Protein AF-A0A948BFX7-F1 (afdb_monomer_lite)

pLDDT: mean 76.62, std 15.36, range [31.94, 95.81]

Secondary structure (DSSP, 8-state):
-TT-EEEEEE--SSSS-SS---EEEEEE-SSHHHHHHHHHSTT-GGGGGGB-TTS-TT-B--HHHHT-TTSSEE-SSSS--SSPPPGGG--TT--TT----HHHHB--SSSSSSS---SSGGGB-SS--B-SBSSGGGTT-------TT--SB-BTTSTTTTTTSTTSBGGGGTS--HHHH-TTTTSTTTBTTTS-BPBGGGTB-SS-SEESSGGGB-B-SS---GGGSTTSSSS--SSSSSSSSSEEEE---SS---GGGEEE-STTTS------B--

Radius of gyration: 18.34 Å; chains: 1; bounding box: 38×36×56 Å

Foldseek 3Di:
DPPDKFWQWDFDLDALDLPPRIDTDIDGDPAQVRNVLCPQAVVVVVCVVQQALQQFLPGGHGLCSQQRLNHQDFQAAPFFNPLWACQQFWDLPDDRRDHDHPCVQAQAPDPDPDRPHHPFPSRGDDAAQDAQAQASVLPSPLDQDQDQPDGRGDFLQCQCPQPRHPRHYSCVNIGPDCCVRDPPSVDCVARCVPSDTHGPQLFAFRDRGGHNDYPRGWAAPPDRRCNRHPSRNAFDDNDDDDHTRQFNFAADDNHDDDLQRTPGPPPPPRRDHDDGDHD

Structure (mmCIF, N/CA/C/O backbone):
data_AF-A0A948BFX7-F1
#
_entry.id   AF-A0A948BFX7-F1
#
loop_
_atom_site.group_PDB
_atom_site.id
_atom_site.type_symbol
_atom_site.label_atom_id
_atom_site.label_alt_id
_atom_site.label_comp_id
_atom_site.label_asym_id
_atom_site.label_entity_id
_atom_site.label_seq_id
_atom_site.pdbx_PDB_ins_code
_atom_site.Cartn_x
_atom_site.Cartn_y
_atom_site.Cartn_z
_atom_site.occupancy
_atom_site.B_iso_or_equiv
_atom_site.auth_seq_id
_atom_site.auth_comp_id
_atom_site.auth_asym_id
_atom_site.auth_atom_id
_atom_site.pdbx_PDB_model_num
ATOM 1 N N . LEU A 1 1 ? -9.682 -8.847 21.041 1.00 70.56 1 LEU A N 1
ATOM 2 C CA . LEU A 1 1 ? -9.490 -7.387 21.232 1.00 70.56 1 LEU A CA 1
ATOM 3 C C . LEU A 1 1 ? -10.240 -6.844 22.455 1.00 70.56 1 LEU A C 1
ATOM 5 O O . LEU A 1 1 ? -10.255 -5.636 22.656 1.00 70.56 1 LEU A O 1
ATOM 9 N N . GLU A 1 2 ? -10.853 -7.696 23.285 1.00 74.19 2 GLU A N 1
ATOM 10 C CA . GLU A 1 2 ? -11.723 -7.239 24.371 1.00 74.19 2 GLU A CA 1
ATOM 11 C C . GLU A 1 2 ? -10.991 -6.313 25.357 1.00 74.19 2 GLU A C 1
ATOM 13 O O . GLU A 1 2 ? -9.874 -6.595 25.785 1.00 74.19 2 GLU A O 1
ATOM 18 N N . GLY A 1 3 ? -11.600 -5.161 25.651 1.00 81.94 3 GLY A N 1
ATOM 19 C CA . GLY A 1 3 ? -11.061 -4.154 26.570 1.00 81.94 3 GLY A CA 1
ATOM 20 C C . GLY A 1 3 ? -9.920 -3.281 26.028 1.00 81.94 3 GLY A C 1
ATOM 21 O O . GLY A 1 3 ? -9.541 -2.312 26.690 1.00 81.94 3 GLY A O 1
ATOM 22 N N . VAL A 1 4 ? -9.383 -3.549 24.831 1.00 90.50 4 VAL A N 1
ATOM 23 C CA . VAL A 1 4 ? -8.286 -2.746 24.268 1.00 90.50 4 VAL A CA 1
ATOM 24 C C . VAL A 1 4 ? -8.825 -1.422 23.735 1.00 90.50 4 VAL A C 1
ATOM 26 O O . VAL A 1 4 ? -9.795 -1.392 22.984 1.00 90.50 4 VAL A O 1
ATOM 29 N N . LYS A 1 5 ? -8.194 -0.304 24.105 1.00 93.31 5 LYS A N 1
ATOM 30 C CA . LYS A 1 5 ? -8.545 1.012 23.555 1.00 93.31 5 LYS A CA 1
ATOM 31 C C . LYS A 1 5 ? -7.938 1.212 22.167 1.00 93.31 5 LYS A C 1
ATOM 33 O O . LYS A 1 5 ? -6.739 0.974 22.018 1.00 93.31 5 LYS A O 1
ATOM 38 N N . GLY A 1 6 ? -8.728 1.737 21.232 1.00 94.38 6 GLY A N 1
ATOM 39 C CA . GLY A 1 6 ? -8.356 2.153 19.875 1.00 94.38 6 GLY A CA 1
ATOM 40 C C . GLY A 1 6 ? -8.749 3.607 19.580 1.00 94.38 6 GLY A C 1
ATOM 41 O O . GLY A 1 6 ? -9.474 4.230 20.356 1.00 94.38 6 GLY A O 1
ATOM 42 N N . ALA A 1 7 ? -8.246 4.142 18.472 1.00 94.69 7 ALA A N 1
ATOM 43 C CA . ALA A 1 7 ? -8.625 5.413 17.876 1.00 94.69 7 ALA A CA 1
ATOM 44 C C . ALA A 1 7 ? -9.596 5.109 16.737 1.00 94.69 7 ALA A C 1
ATOM 46 O O . ALA A 1 7 ? -9.210 4.525 15.727 1.00 94.69 7 ALA A O 1
ATOM 47 N N . ILE A 1 8 ? -10.858 5.468 16.940 1.00 94.50 8 ILE A N 1
ATOM 48 C CA . ILE A 1 8 ? -11.953 5.211 16.009 1.00 94.50 8 ILE A CA 1
ATOM 49 C C . ILE A 1 8 ? -12.040 6.421 15.072 1.00 94.50 8 ILE A C 1
ATOM 51 O O . ILE A 1 8 ? -12.370 7.514 15.548 1.00 94.50 8 ILE A O 1
ATOM 55 N N . PRO A 1 9 ? -11.701 6.264 13.781 1.00 92.25 9 PRO A N 1
ATOM 56 C CA . PRO A 1 9 ? -11.719 7.361 12.828 1.00 92.25 9 PRO A CA 1
ATOM 57 C C . PRO A 1 9 ? -13.153 7.707 12.421 1.00 92.25 9 PRO A C 1
ATOM 59 O O . PRO A 1 9 ? -13.970 6.832 12.140 1.00 92.25 9 PRO A O 1
ATOM 62 N N . THR A 1 10 ? -13.437 8.999 12.339 1.00 91.25 10 THR A N 1
ATOM 63 C CA . THR A 1 10 ? -14.497 9.550 11.499 1.00 91.25 10 THR A CA 1
ATOM 64 C C . THR A 1 10 ? -13.816 10.139 10.279 1.00 91.25 10 THR A C 1
ATOM 66 O O . THR A 1 10 ? -13.023 11.074 10.405 1.00 91.25 10 THR A O 1
ATOM 69 N N . TRP A 1 11 ? -14.097 9.542 9.126 1.00 88.19 11 TRP A N 1
ATOM 70 C CA . TRP A 1 11 ? -13.459 9.881 7.864 1.00 88.19 11 TRP A CA 1
ATOM 71 C C . TRP A 1 11 ? -14.012 11.186 7.303 1.00 88.19 11 TRP A C 1
ATOM 73 O O . TRP A 1 11 ? -15.230 11.384 7.287 1.00 88.19 11 TRP A O 1
ATOM 83 N N . ASP A 1 12 ? -13.131 12.057 6.816 1.00 81.12 12 ASP A N 1
ATOM 84 C CA . ASP A 1 12 ? -13.572 13.142 5.944 1.00 81.12 12 ASP A CA 1
ATOM 85 C C . ASP A 1 12 ? -14.163 12.579 4.643 1.00 81.12 12 ASP A C 1
ATOM 87 O O . ASP A 1 12 ? -13.926 11.430 4.272 1.00 81.12 12 ASP A O 1
ATOM 91 N N . THR A 1 13 ? -14.952 13.387 3.937 1.00 80.25 13 THR A N 1
ATOM 92 C CA . THR A 1 13 ? -15.559 12.998 2.655 1.00 80.25 13 THR A CA 1
ATOM 93 C C . THR A 1 13 ? -14.619 13.203 1.461 1.00 80.25 13 THR A C 1
ATOM 95 O O . THR A 1 13 ? -15.053 13.075 0.316 1.00 80.25 13 THR A O 1
ATOM 98 N N . GLY A 1 14 ? -13.369 13.606 1.698 1.00 79.62 14 GLY A N 1
ATOM 99 C CA . GLY A 1 14 ? -12.408 13.959 0.662 1.00 79.62 14 GLY A CA 1
ATOM 100 C C . GLY A 1 14 ? -11.656 12.740 0.136 1.00 79.62 14 GLY A C 1
ATOM 101 O O . GLY A 1 14 ? -11.357 11.799 0.864 1.00 79.62 14 GLY A O 1
ATOM 102 N N . ASN A 1 15 ? -11.309 12.767 -1.150 1.00 80.12 15 ASN A N 1
ATOM 103 C CA . ASN A 1 15 ? -10.318 11.845 -1.699 1.00 80.12 15 ASN A CA 1
ATOM 104 C C . ASN A 1 15 ? -8.922 12.430 -1.453 1.00 80.12 15 ASN A C 1
ATOM 106 O O . ASN A 1 15 ? -8.556 13.415 -2.101 1.00 80.12 15 ASN A O 1
ATOM 110 N N . TRP A 1 16 ? -8.157 11.807 -0.555 1.00 77.31 16 TRP A N 1
ATOM 111 C CA . TRP A 1 16 ? -6.776 12.176 -0.240 1.00 77.31 16 TRP A CA 1
ATOM 112 C C . TRP A 1 16 ? -6.578 13.672 0.074 1.00 77.31 16 TRP A C 1
ATOM 114 O O . TRP A 1 16 ? -5.778 14.356 -0.574 1.00 77.31 16 TRP A O 1
ATOM 124 N N . ASP A 1 17 ? -7.315 14.195 1.057 1.00 69.38 17 ASP A N 1
ATOM 125 C CA . ASP A 1 17 ? -7.099 15.553 1.564 1.00 69.38 17 ASP A CA 1
ATOM 126 C C . ASP A 1 17 ? -5.914 15.570 2.545 1.00 69.38 17 ASP A C 1
ATOM 128 O O . ASP A 1 17 ? -5.897 14.857 3.541 1.00 69.38 17 ASP A O 1
ATOM 132 N N . LEU A 1 18 ? -4.880 16.366 2.252 1.00 61.84 18 LEU A N 1
ATOM 133 C CA . LEU A 1 18 ? -3.703 16.494 3.121 1.00 61.84 18 LEU A CA 1
ATOM 134 C C . LEU A 1 18 ? -3.982 17.322 4.384 1.00 61.84 18 LEU A C 1
ATOM 136 O O . LEU A 1 18 ? -3.143 17.353 5.288 1.00 61.84 18 LEU A O 1
ATOM 140 N N . SER A 1 19 ? -5.130 17.996 4.457 1.00 59.03 19 SER A N 1
ATOM 141 C CA . SER A 1 19 ? -5.649 18.520 5.714 1.00 59.03 19 SER A CA 1
ATOM 142 C C . SER A 1 19 ? -6.041 17.343 6.616 1.00 59.03 19 SER A C 1
ATOM 144 O O . SER A 1 19 ? -6.656 16.401 6.124 1.00 59.03 19 SER A O 1
ATOM 146 N N . PRO A 1 20 ? -5.726 17.344 7.925 1.00 55.22 20 PRO A N 1
ATOM 147 C CA . PRO A 1 20 ? -6.220 16.326 8.848 1.00 55.22 20 PRO A CA 1
ATOM 148 C C . PRO A 1 20 ? -7.742 16.484 9.031 1.00 55.22 20 PRO A C 1
ATOM 150 O O . PRO A 1 20 ? -8.210 17.039 10.022 1.00 55.22 20 PRO A O 1
ATOM 153 N N . GLY A 1 21 ? -8.518 16.048 8.036 1.00 57.16 21 GLY A N 1
ATOM 154 C CA . GLY A 1 21 ? -9.980 16.043 8.041 1.00 57.16 21 GLY A CA 1
ATOM 155 C C . GLY A 1 21 ? -10.551 14.877 8.845 1.00 57.16 21 GLY A C 1
ATOM 156 O O . GLY A 1 21 ? -11.673 14.956 9.349 1.00 57.16 21 GLY A O 1
ATOM 157 N N . ASN A 1 22 ? -9.753 13.826 9.043 1.00 72.12 22 ASN A N 1
ATOM 158 C CA . ASN A 1 22 ? -10.109 12.721 9.916 1.00 72.12 22 ASN A CA 1
ATOM 159 C C . ASN A 1 22 ? -10.079 13.160 11.376 1.00 72.12 22 ASN A C 1
ATOM 161 O O . ASN A 1 22 ? -9.062 13.626 11.895 1.00 72.12 22 ASN A O 1
ATOM 165 N N . THR A 1 23 ? -11.189 12.933 12.066 1.00 85.38 23 THR A N 1
ATOM 166 C CA . THR A 1 23 ? -11.256 13.088 13.520 1.00 85.38 23 THR A CA 1
ATOM 167 C C . THR A 1 23 ? -11.241 11.717 14.172 1.00 85.38 23 THR A C 1
ATOM 169 O O . THR A 1 23 ? -11.702 10.736 13.595 1.00 85.38 23 THR A O 1
ATOM 172 N N . TYR A 1 24 ? -10.690 11.623 15.379 1.00 90.38 24 TYR A N 1
ATOM 173 C CA . TYR A 1 24 ? -10.545 10.346 16.070 1.00 90.38 24 TYR A CA 1
ATOM 174 C C . TYR A 1 24 ? -11.172 10.423 17.452 1.00 90.38 24 TYR A C 1
ATOM 176 O O . TYR A 1 24 ? -10.858 11.317 18.237 1.00 90.38 24 TYR A O 1
ATOM 184 N N . THR A 1 25 ? -12.014 9.444 17.773 1.00 93.06 25 THR A N 1
ATOM 185 C CA . THR A 1 25 ? -12.530 9.248 19.132 1.00 93.06 25 THR A CA 1
ATOM 186 C C . THR A 1 25 ? -11.837 8.050 19.764 1.00 93.06 25 THR A C 1
ATOM 188 O O . THR A 1 25 ? -11.750 6.981 19.161 1.00 93.06 25 THR A O 1
ATOM 191 N N . LEU A 1 26 ? -11.339 8.200 20.993 1.00 93.12 26 LEU A N 1
ATOM 192 C CA . LEU A 1 26 ? -10.755 7.077 21.723 1.00 93.12 26 LEU A CA 1
ATOM 193 C C . LEU A 1 26 ? -11.865 6.212 22.327 1.00 93.12 26 LEU A C 1
ATOM 195 O O . LEU A 1 26 ? -12.651 6.671 23.154 1.00 93.12 26 LEU A O 1
ATOM 199 N N . GLY A 1 27 ? -11.908 4.942 21.939 1.00 93.38 27 GLY A N 1
ATOM 200 C CA . GLY A 1 27 ? -12.954 4.001 22.335 1.00 93.38 27 GLY A CA 1
ATOM 201 C C . GLY A 1 27 ? -12.423 2.586 22.504 1.00 93.38 27 GLY A C 1
ATOM 202 O O . GLY A 1 27 ? -11.222 2.348 22.407 1.00 93.38 27 GLY A O 1
ATOM 203 N N . THR A 1 28 ? -13.303 1.637 22.815 1.00 95.19 28 THR A N 1
ATOM 204 C CA . THR A 1 28 ? -12.939 0.212 22.789 1.00 95.19 28 THR A CA 1
ATOM 205 C C . THR A 1 28 ? -12.802 -0.226 21.335 1.00 95.19 28 THR A C 1
ATOM 207 O O . THR A 1 28 ? -13.735 -0.049 20.560 1.00 95.19 28 THR A O 1
ATOM 210 N N . ALA A 1 29 ? -11.641 -0.771 20.977 1.00 95.00 29 ALA A N 1
ATOM 211 C CA . ALA A 1 29 ? -11.353 -1.220 19.627 1.00 95.00 29 ALA A CA 1
ATOM 212 C C . ALA A 1 29 ? -12.182 -2.462 19.281 1.00 95.00 29 ALA A C 1
ATOM 214 O O . ALA A 1 29 ? -12.194 -3.453 20.015 1.00 95.00 29 ALA A O 1
ATOM 215 N N . THR A 1 30 ? -12.832 -2.412 18.129 1.00 94.69 30 THR A N 1
ATOM 216 C CA . THR A 1 30 ? -13.533 -3.531 17.494 1.00 94.69 30 THR A CA 1
ATOM 217 C C . THR A 1 30 ? -12.773 -4.064 16.281 1.00 94.69 30 THR A C 1
ATOM 219 O O . THR A 1 30 ? -13.012 -5.196 15.856 1.00 94.69 30 THR A O 1
ATOM 222 N N . LYS A 1 31 ? -11.823 -3.282 15.752 1.00 94.81 31 LYS A N 1
ATOM 223 C CA . LYS A 1 31 ? -10.957 -3.628 14.620 1.00 94.81 31 LYS A CA 1
ATOM 224 C C . LYS A 1 31 ? -9.488 -3.413 14.982 1.00 94.81 31 LYS A C 1
ATOM 226 O O . LYS A 1 31 ? -9.158 -2.584 15.826 1.00 94.81 31 LYS A O 1
ATOM 231 N N . GLU A 1 32 ? -8.587 -4.158 14.342 1.00 94.50 32 GLU A N 1
ATOM 232 C CA . GLU A 1 32 ? -7.149 -4.043 14.624 1.00 94.50 32 GLU A CA 1
ATOM 233 C C . GLU A 1 32 ? -6.597 -2.661 14.244 1.00 94.50 32 GLU A C 1
ATOM 235 O O . GLU A 1 32 ? -5.856 -2.065 15.028 1.00 94.50 32 GLU A O 1
ATOM 240 N N . TYR A 1 33 ? -7.011 -2.116 13.094 1.00 95.50 33 TYR A N 1
ATOM 241 C CA . TYR A 1 33 ? -6.517 -0.822 12.618 1.00 95.50 33 TYR A CA 1
ATOM 242 C C . TYR A 1 33 ? -6.775 0.310 13.622 1.00 95.50 33 TYR A C 1
ATOM 244 O O . TYR A 1 33 ? -5.966 1.225 13.727 1.00 95.50 33 TYR A O 1
ATOM 252 N N . GLU A 1 34 ? -7.844 0.237 14.423 1.00 95.75 34 GLU A N 1
ATOM 253 C CA . GLU A 1 34 ? -8.153 1.241 15.449 1.00 95.75 34 GLU A CA 1
ATOM 254 C C . GLU A 1 34 ? -7.072 1.261 16.538 1.00 95.75 34 GLU A C 1
ATOM 256 O O . GLU A 1 34 ? -6.719 2.315 17.070 1.00 95.75 34 GLU A O 1
ATOM 261 N N . ILE A 1 35 ? -6.489 0.107 16.866 1.00 94.12 35 ILE A N 1
ATOM 262 C CA . ILE A 1 35 ? -5.370 0.023 17.812 1.00 94.12 35 ILE A CA 1
ATOM 263 C C . ILE A 1 35 ? -4.121 0.638 17.188 1.00 94.12 35 ILE A C 1
ATOM 265 O O . ILE A 1 35 ? -3.441 1.428 17.844 1.00 94.12 35 ILE A O 1
ATOM 269 N N . CYS A 1 36 ? -3.837 0.311 15.927 1.00 92.88 36 CYS A N 1
ATOM 270 C CA . CYS A 1 36 ? -2.692 0.851 15.197 1.00 92.88 36 CYS A CA 1
ATOM 271 C C . CYS A 1 36 ? -2.785 2.376 15.060 1.00 92.88 36 CYS A C 1
ATOM 273 O O . CYS A 1 36 ? -1.805 3.085 15.300 1.00 92.88 36 CYS A O 1
ATOM 275 N N . PHE A 1 37 ? -3.971 2.901 14.749 1.00 92.88 37 PHE A N 1
ATOM 276 C CA . PHE A 1 37 ? -4.193 4.328 14.546 1.00 92.88 37 PHE A CA 1
ATOM 277 C C . PHE A 1 37 ? -3.935 5.146 15.803 1.00 92.88 37 PHE A C 1
ATOM 279 O O . PHE A 1 37 ? -3.439 6.257 15.658 1.00 92.88 37 PHE A O 1
ATOM 286 N N . LYS A 1 38 ? -4.107 4.612 17.020 1.00 91.25 38 LYS A N 1
ATOM 287 C CA . LYS A 1 38 ? -3.716 5.343 18.246 1.00 91.25 38 LYS A CA 1
ATOM 288 C C . LYS A 1 38 ? -2.291 5.871 18.230 1.00 91.25 38 LYS A C 1
ATOM 290 O O . LYS A 1 38 ? -2.018 6.858 18.900 1.00 91.25 38 LYS A O 1
ATOM 295 N N . CYS A 1 39 ? -1.390 5.177 17.540 1.00 89.38 39 CYS A N 1
ATOM 296 C CA . CYS A 1 39 ? 0.013 5.553 17.450 1.00 89.38 39 CYS A CA 1
ATOM 297 C C . CYS A 1 39 ? 0.374 6.077 16.060 1.00 89.38 39 CYS A C 1
ATOM 299 O O . CYS A 1 39 ? 1.193 6.985 15.965 1.00 89.38 39 CYS A O 1
ATOM 301 N N . HIS A 1 40 ? -0.224 5.510 15.007 1.00 89.25 40 HIS A N 1
ATOM 302 C CA . HIS A 1 40 ? 0.172 5.733 13.616 1.00 89.25 40 HIS A CA 1
ATOM 303 C C . HIS A 1 40 ? -0.715 6.725 12.849 1.00 89.25 40 HIS A C 1
ATOM 305 O O . HIS A 1 40 ? -0.558 6.864 11.642 1.00 89.25 40 HIS A O 1
ATOM 311 N N . SER A 1 41 ? -1.629 7.415 13.529 1.00 88.88 41 SER A N 1
ATOM 312 C CA . SER A 1 41 ? -2.478 8.448 12.926 1.00 88.88 41 SER A CA 1
ATOM 313 C C . SER A 1 41 ? -2.364 9.789 13.643 1.00 88.88 41 SER A C 1
ATOM 315 O O . SER A 1 41 ? -1.745 9.885 14.710 1.00 88.88 41 SER A O 1
ATOM 317 N N . ALA A 1 42 ? -3.052 10.809 13.125 1.00 86.06 42 ALA A N 1
ATOM 318 C CA . ALA A 1 42 ? -3.173 12.104 13.789 1.00 86.06 42 ALA A CA 1
ATOM 319 C C . ALA A 1 42 ? -3.855 12.036 15.172 1.00 86.06 42 ALA A C 1
ATOM 321 O O . ALA A 1 42 ? -3.750 12.994 15.936 1.00 86.06 42 ALA A O 1
ATOM 322 N N . SER A 1 43 ? -4.470 10.907 15.563 1.00 88.69 43 SER A N 1
ATOM 323 C CA . SER A 1 43 ? -4.924 10.705 16.951 1.00 88.69 43 SER A CA 1
ATOM 324 C C . SER A 1 43 ? -3.782 10.760 17.977 1.00 88.69 43 SER A C 1
ATOM 326 O O . SER A 1 43 ? -4.013 11.081 19.145 1.00 88.69 43 SER A O 1
ATOM 328 N N . ASN A 1 44 ? -2.542 10.485 17.554 1.00 87.81 44 ASN A N 1
ATOM 329 C CA . ASN A 1 44 ? -1.361 10.658 18.384 1.00 87.81 44 ASN A CA 1
ATOM 330 C C . ASN A 1 44 ? -0.813 12.083 18.261 1.00 87.81 44 ASN A C 1
ATOM 332 O O . ASN A 1 44 ? 0.053 12.367 17.428 1.00 87.81 44 ASN A O 1
ATOM 336 N N . ALA A 1 45 ? -1.260 12.971 19.148 1.00 81.94 45 ALA A N 1
ATOM 337 C CA . ALA A 1 45 ? -0.803 14.359 19.173 1.00 81.94 45 ALA A CA 1
ATOM 338 C C . ALA A 1 45 ? 0.721 14.503 19.383 1.00 81.94 45 ALA A C 1
ATOM 340 O O . ALA A 1 45 ? 1.310 15.481 18.930 1.00 81.94 45 ALA A O 1
ATOM 341 N N . ASN A 1 46 ? 1.389 13.516 19.998 1.00 81.25 46 ASN A N 1
ATOM 342 C CA . ASN A 1 46 ? 2.842 13.558 20.221 1.00 81.25 46 ASN A CA 1
ATOM 343 C C . ASN A 1 46 ? 3.657 13.388 18.933 1.00 81.25 46 ASN A C 1
ATOM 345 O O . ASN A 1 46 ? 4.835 13.731 18.903 1.00 81.25 46 ASN A O 1
ATOM 349 N N . LEU A 1 47 ? 3.040 12.846 17.881 1.00 73.94 47 LEU A N 1
ATOM 350 C CA . LEU A 1 47 ? 3.650 12.689 16.562 1.00 73.94 47 LEU A CA 1
ATOM 351 C C . LEU A 1 47 ? 3.075 13.678 15.543 1.00 73.94 47 LEU A C 1
ATOM 353 O O . LEU A 1 47 ? 3.505 13.667 14.391 1.00 73.94 47 LEU A O 1
ATOM 357 N N . ALA A 1 48 ? 2.168 14.570 15.968 1.00 68.88 48 ALA A N 1
ATOM 358 C CA . ALA A 1 48 ? 1.475 15.521 15.101 1.00 68.88 48 ALA A CA 1
ATOM 359 C C . ALA A 1 48 ? 2.433 16.342 14.223 1.00 68.88 48 ALA A C 1
ATOM 361 O O . ALA A 1 48 ? 2.229 16.475 13.021 1.00 68.88 48 ALA A O 1
ATOM 362 N N . SER A 1 49 ? 3.522 16.833 14.819 1.00 62.72 49 SER A N 1
ATOM 363 C CA . SER A 1 49 ? 4.556 17.628 14.145 1.00 62.72 49 SER A CA 1
ATOM 364 C C . SER A 1 49 ? 5.469 16.820 13.216 1.00 62.72 49 SER A C 1
ATOM 366 O O . SER A 1 49 ? 6.220 17.406 12.439 1.00 62.72 49 SER A O 1
ATOM 368 N N . THR A 1 50 ? 5.418 15.487 13.289 1.00 65.44 50 THR A N 1
ATOM 369 C CA . THR A 1 50 ? 6.197 14.577 12.433 1.00 65.44 50 THR A CA 1
ATOM 370 C C . THR A 1 50 ? 5.407 14.071 11.227 1.00 65.44 50 THR A C 1
ATOM 372 O O . THR A 1 50 ? 6.014 13.540 10.293 1.00 65.44 50 THR A O 1
ATOM 375 N N . TRP A 1 51 ? 4.080 14.274 11.211 1.00 71.50 51 TRP A N 1
ATOM 376 C CA . TRP A 1 51 ? 3.245 14.025 10.038 1.00 71.50 51 TRP A CA 1
ATOM 377 C C . TRP A 1 51 ? 3.513 15.110 9.004 1.00 71.50 51 TRP A C 1
ATOM 379 O O . TRP A 1 51 ? 2.897 16.172 9.000 1.00 71.50 51 TRP A O 1
ATOM 389 N N . SER A 1 52 ? 4.473 14.859 8.128 1.00 66.69 52 SER A N 1
ATOM 390 C CA . SER A 1 52 ? 4.774 15.774 7.040 1.00 66.69 52 SER A CA 1
ATOM 391 C C . SER A 1 52 ? 4.851 14.982 5.746 1.00 66.69 52 SER A C 1
ATOM 393 O O . SER A 1 52 ? 5.882 14.366 5.456 1.00 66.69 52 SER A O 1
ATOM 395 N N . PRO A 1 53 ? 3.780 15.027 4.931 1.00 61.09 53 PRO A N 1
ATOM 396 C CA . PRO A 1 53 ? 3.796 14.466 3.586 1.00 61.09 53 PRO A CA 1
ATOM 397 C C . PRO A 1 53 ? 4.961 15.011 2.743 1.00 61.09 53 PRO A C 1
ATOM 399 O O . PRO A 1 53 ? 5.385 14.345 1.803 1.00 61.09 53 PRO A O 1
ATOM 402 N N . ALA A 1 54 ? 5.496 16.189 3.097 1.00 61.47 54 ALA A N 1
ATOM 403 C CA . ALA A 1 54 ? 6.592 16.877 2.421 1.00 61.47 54 ALA A CA 1
ATOM 404 C C . ALA A 1 54 ? 8.001 16.556 2.966 1.00 61.47 54 ALA A C 1
ATOM 406 O O . ALA A 1 54 ? 8.977 16.806 2.266 1.00 61.47 54 ALA A O 1
ATOM 407 N N . ALA A 1 55 ? 8.152 15.998 4.175 1.00 59.53 55 ALA A N 1
ATOM 408 C CA . ALA A 1 55 ? 9.465 15.845 4.832 1.00 59.53 55 ALA A CA 1
ATOM 409 C C . ALA A 1 55 ? 10.268 14.598 4.407 1.00 59.53 55 ALA A C 1
ATOM 411 O O . ALA A 1 55 ? 11.257 14.228 5.040 1.00 59.53 55 ALA A O 1
ATOM 412 N N . GLY A 1 56 ? 9.883 13.963 3.306 1.00 65.50 56 GLY A N 1
ATOM 413 C CA . GLY A 1 56 ? 10.711 12.972 2.644 1.00 65.50 56 GLY A CA 1
ATOM 414 C C . GLY A 1 56 ? 10.608 11.534 3.189 1.00 65.50 56 GLY A C 1
ATOM 415 O O . GLY A 1 56 ? 9.643 11.155 3.847 1.00 65.50 56 GLY A O 1
ATOM 416 N N . ALA A 1 57 ? 11.605 10.693 2.875 1.00 64.06 57 ALA A N 1
ATOM 417 C CA . ALA A 1 57 ? 11.499 9.226 2.959 1.00 64.06 57 ALA A CA 1
ATOM 418 C C . ALA A 1 57 ? 11.454 8.680 4.391 1.00 64.06 57 ALA A C 1
ATOM 420 O O . ALA A 1 57 ? 11.100 7.522 4.618 1.00 64.06 57 ALA A O 1
ATOM 421 N N . THR A 1 58 ? 11.887 9.501 5.340 1.00 64.69 58 THR A N 1
ATOM 422 C CA . THR A 1 58 ? 11.924 9.219 6.774 1.00 64.69 58 THR A CA 1
ATOM 423 C C . THR A 1 58 ? 10.705 9.781 7.499 1.00 64.69 58 THR A C 1
ATOM 425 O O . THR A 1 58 ? 10.488 9.438 8.661 1.00 64.69 58 THR A O 1
ATOM 428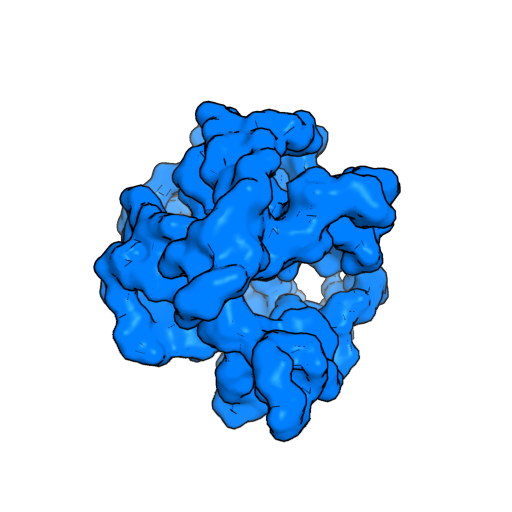 N N . ALA A 1 59 ? 9.906 10.615 6.829 1.00 68.94 59 ALA A N 1
ATOM 429 C CA . ALA A 1 59 ? 8.707 11.202 7.390 1.00 68.94 59 ALA A CA 1
ATOM 430 C C . ALA A 1 59 ? 7.525 10.234 7.322 1.00 68.94 59 ALA A C 1
ATOM 432 O O . ALA A 1 59 ? 7.371 9.424 6.397 1.00 68.94 59 ALA A O 1
ATOM 433 N N . TRP A 1 60 ? 6.668 10.338 8.328 1.00 73.19 60 TRP A N 1
ATOM 434 C CA . TRP A 1 60 ? 5.418 9.604 8.382 1.00 73.19 60 TRP A CA 1
ATOM 435 C C . TRP A 1 60 ? 4.296 10.473 7.804 1.00 73.19 60 TRP A C 1
ATOM 437 O O . TRP A 1 60 ? 4.349 11.699 7.889 1.00 73.19 60 TRP A O 1
ATOM 447 N N . THR A 1 61 ? 3.272 9.852 7.221 1.00 78.81 61 THR A N 1
ATOM 448 C CA . THR A 1 61 ? 1.958 10.499 7.081 1.00 78.81 61 THR A CA 1
ATOM 449 C C . THR A 1 61 ? 0.983 9.837 8.024 1.00 78.81 61 THR A C 1
ATOM 451 O O . THR A 1 61 ? 1.245 8.733 8.502 1.00 78.81 61 THR A O 1
ATOM 454 N N . ASP A 1 62 ? -0.098 10.549 8.328 1.00 85.06 62 ASP A N 1
ATOM 455 C CA . ASP A 1 62 ? -1.207 9.993 9.087 1.00 85.06 62 ASP A CA 1
ATOM 456 C C . ASP A 1 62 ? -1.710 8.732 8.368 1.00 85.06 62 ASP A C 1
ATOM 458 O O . ASP A 1 62 ? -2.324 8.825 7.309 1.00 85.06 62 ASP A O 1
ATOM 462 N N . VAL A 1 63 ? -1.454 7.552 8.937 1.00 88.62 63 VAL A N 1
ATOM 463 C CA . VAL A 1 63 ? -1.829 6.275 8.316 1.00 88.62 63 VAL A CA 1
ATOM 464 C C . VAL A 1 63 ? -3.348 6.130 8.225 1.00 88.62 63 VAL A C 1
ATOM 466 O O . VAL A 1 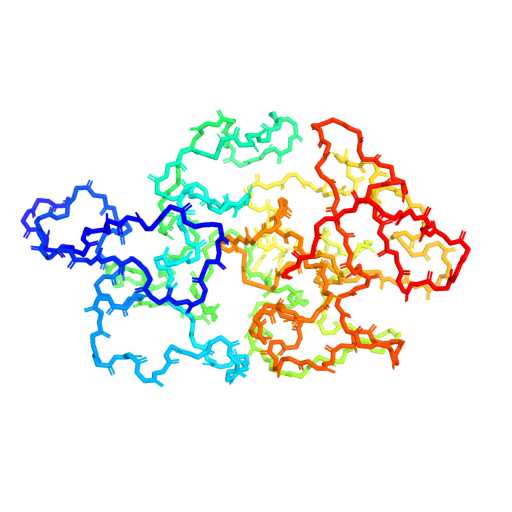63 ? -3.837 5.462 7.318 1.00 88.62 63 VAL A O 1
ATOM 469 N N . GLY A 1 64 ? -4.112 6.794 9.097 1.00 89.75 64 GLY A N 1
ATOM 470 C CA . GLY A 1 64 ? -5.558 6.860 8.942 1.00 89.75 64 GLY A CA 1
ATOM 471 C C . GLY A 1 64 ? -5.933 7.550 7.635 1.00 89.75 64 GLY A C 1
ATOM 472 O O . GLY A 1 64 ? -6.684 6.977 6.853 1.00 89.75 64 GLY A O 1
ATOM 473 N N . LEU A 1 65 ? -5.342 8.709 7.325 1.00 87.31 65 LEU A N 1
ATOM 474 C CA . LEU A 1 65 ? -5.545 9.370 6.028 1.00 87.31 65 LEU A CA 1
ATOM 475 C C . LEU A 1 65 ? -5.220 8.435 4.853 1.00 87.31 65 LEU A C 1
ATOM 477 O O . LEU A 1 65 ? -5.965 8.390 3.874 1.00 87.31 65 LEU A O 1
ATOM 481 N N . GLU A 1 66 ? -4.149 7.649 4.967 1.00 89.12 66 GLU A N 1
ATOM 482 C CA . GLU A 1 66 ? -3.729 6.739 3.898 1.00 89.12 66 GLU A CA 1
ATOM 483 C C . GLU A 1 66 ? -4.750 5.633 3.605 1.00 89.12 66 GLU A C 1
ATOM 485 O O . GLU A 1 66 ? -4.886 5.195 2.464 1.00 89.12 66 GLU A O 1
ATOM 490 N N . PHE A 1 67 ? -5.506 5.215 4.616 1.00 91.75 67 PHE A N 1
ATOM 491 C CA . PHE A 1 67 ? -6.544 4.193 4.502 1.00 91.75 67 PHE A CA 1
ATOM 492 C C . PHE A 1 67 ? -7.965 4.758 4.552 1.00 91.75 67 PHE A C 1
ATOM 494 O O . PHE A 1 67 ? -8.908 3.993 4.765 1.00 91.75 67 PHE A O 1
ATOM 501 N N . ASN A 1 68 ? -8.133 6.070 4.338 1.00 90.94 68 ASN A N 1
ATOM 502 C CA . ASN A 1 68 ? -9.451 6.682 4.236 1.00 90.94 68 ASN A CA 1
ATOM 503 C C . ASN A 1 68 ? -10.268 5.939 3.152 1.00 90.94 68 ASN A C 1
ATOM 505 O O . ASN A 1 68 ? -9.840 5.878 1.997 1.00 90.94 68 ASN A O 1
ATOM 509 N N . PRO A 1 69 ? -11.441 5.376 3.494 1.00 91.50 69 PRO A N 1
ATOM 510 C CA . PRO A 1 69 ? -12.319 4.675 2.560 1.00 91.50 69 PRO A CA 1
ATOM 511 C C . PRO A 1 69 ? -12.735 5.461 1.312 1.00 91.50 69 PRO A C 1
ATOM 513 O O . PRO A 1 69 ? -13.144 4.839 0.329 1.00 91.50 69 PRO A O 1
ATOM 516 N N . ASN A 1 70 ? -12.641 6.794 1.356 1.00 89.31 70 ASN A N 1
ATOM 517 C CA . ASN A 1 70 ? -12.940 7.697 0.244 1.00 89.31 70 ASN A CA 1
ATOM 518 C C . ASN A 1 70 ? -11.766 7.875 -0.736 1.00 89.31 70 ASN A C 1
ATOM 520 O O . ASN A 1 70 ? -11.935 8.484 -1.795 1.00 89.31 70 ASN A O 1
ATOM 524 N N . ASN A 1 71 ? -10.590 7.321 -0.427 1.00 88.38 71 ASN A N 1
ATOM 525 C CA . ASN A 1 71 ? -9.466 7.259 -1.356 1.00 88.38 71 ASN A CA 1
ATOM 526 C C . ASN A 1 71 ? -9.803 6.353 -2.552 1.00 88.38 71 ASN A C 1
ATOM 528 O O . ASN A 1 71 ? -10.405 5.291 -2.388 1.00 88.38 71 ASN A O 1
ATOM 532 N N . LEU A 1 72 ? -9.378 6.721 -3.766 1.00 87.50 72 LEU A N 1
ATOM 533 C CA . LEU A 1 72 ? -9.696 5.928 -4.969 1.00 87.50 72 LEU A CA 1
ATOM 534 C C . LEU A 1 72 ? -9.020 4.553 -5.002 1.00 87.50 72 LEU A C 1
ATOM 536 O O . LEU A 1 72 ? -9.517 3.629 -5.653 1.00 87.50 72 LEU A O 1
ATOM 540 N N . SER A 1 73 ? -7.887 4.391 -4.318 1.00 88.81 73 SER A N 1
ATOM 541 C CA . SER A 1 73 ? -7.356 3.064 -4.024 1.00 88.81 73 SER A CA 1
ATOM 542 C C . SER A 1 73 ? -6.787 2.951 -2.629 1.00 88.81 73 SER A C 1
ATOM 544 O O . SER A 1 73 ? -6.290 3.916 -2.057 1.00 88.81 73 SER A O 1
ATOM 546 N N . TYR A 1 74 ? -6.859 1.733 -2.107 1.00 92.25 74 TYR A N 1
ATOM 547 C CA . TYR A 1 74 ? -6.257 1.326 -0.854 1.00 92.25 74 TYR A CA 1
ATOM 548 C C . TYR A 1 74 ? -6.237 -0.191 -0.761 1.00 92.25 74 TYR A C 1
ATOM 550 O O . TYR A 1 74 ? -7.046 -0.885 -1.383 1.00 92.25 74 TYR A O 1
ATOM 558 N N . HIS A 1 75 ? -5.323 -0.699 0.052 1.00 94.69 75 HIS A N 1
ATOM 559 C CA . HIS A 1 75 ? -5.441 -2.046 0.572 1.00 94.69 75 HIS A CA 1
ATOM 560 C C . HIS A 1 75 ? -6.557 -2.095 1.640 1.00 94.69 75 HIS A C 1
ATOM 562 O O . HIS A 1 75 ? -6.632 -1.197 2.483 1.00 94.69 75 HIS A O 1
ATOM 568 N N . PRO A 1 76 ? -7.456 -3.098 1.601 1.00 94.75 76 PRO A N 1
ATOM 569 C CA . PRO A 1 76 ? -8.740 -3.083 2.310 1.00 94.75 76 PRO A CA 1
ATOM 570 C C . PRO A 1 76 ? -8.650 -3.378 3.821 1.00 94.75 76 PRO A C 1
ATOM 572 O O . PRO A 1 76 ? -9.247 -4.338 4.302 1.00 94.75 76 PRO A O 1
ATOM 575 N N . ILE A 1 77 ? -7.916 -2.569 4.600 1.00 95.81 77 ILE A N 1
ATOM 576 C CA . ILE A 1 77 ? -7.846 -2.750 6.067 1.00 95.81 77 ILE A CA 1
ATOM 577 C C . ILE A 1 77 ? -9.072 -2.194 6.813 1.00 95.81 77 ILE A C 1
ATOM 579 O O . ILE A 1 77 ? -9.479 -2.739 7.836 1.00 95.81 77 ILE A O 1
ATOM 583 N N . VAL A 1 78 ? -9.658 -1.093 6.324 1.00 94.62 78 VAL A N 1
ATOM 584 C CA . VAL A 1 78 ? -10.804 -0.424 6.968 1.00 94.62 78 VAL A CA 1
ATOM 585 C C . VAL A 1 78 ? -12.111 -1.028 6.468 1.00 94.62 78 VAL A C 1
ATOM 587 O O . VAL A 1 78 ? -13.017 -1.313 7.249 1.00 94.62 78 VAL A O 1
ATOM 590 N N . GLN A 1 79 ? -12.191 -1.242 5.157 1.00 92.81 79 GLN A N 1
ATOM 591 C CA . GLN A 1 79 ? -13.313 -1.873 4.479 1.00 92.81 79 GLN A CA 1
ATOM 592 C C . GLN A 1 79 ? -12.852 -2.492 3.159 1.00 92.81 79 GLN A C 1
ATOM 594 O O . GLN A 1 79 ? -11.755 -2.199 2.679 1.00 92.81 79 GLN A O 1
ATOM 599 N N . ALA A 1 80 ? -13.715 -3.309 2.558 1.00 91.81 80 ALA A N 1
ATOM 600 C CA . ALA A 1 80 ? -13.515 -3.812 1.208 1.00 91.81 80 ALA A CA 1
ATOM 601 C C . ALA A 1 80 ? -13.338 -2.649 0.218 1.00 91.81 80 ALA A C 1
ATOM 603 O O . ALA A 1 80 ? -14.038 -1.638 0.304 1.00 91.81 80 ALA A O 1
ATOM 604 N N . SER A 1 81 ? -12.416 -2.795 -0.734 1.00 84.44 81 SER A N 1
ATOM 605 C CA . SER A 1 81 ? -12.218 -1.768 -1.756 1.00 84.44 81 SER A CA 1
ATOM 606 C C . SER A 1 81 ? -13.442 -1.701 -2.684 1.00 84.44 81 SER A C 1
ATOM 608 O O . SER A 1 81 ? -13.839 -2.741 -3.217 1.00 84.44 81 SER A O 1
ATOM 610 N N . PRO A 1 82 ? -14.025 -0.510 -2.930 1.00 74.12 82 PRO A N 1
ATOM 611 C CA . PRO A 1 82 ? -15.161 -0.351 -3.839 1.00 74.12 82 PRO A CA 1
ATOM 612 C C . PRO A 1 82 ? -14.778 -0.685 -5.286 1.00 74.12 82 PRO A C 1
ATOM 614 O O . PRO A 1 82 ? -15.609 -1.153 -6.058 1.00 74.12 82 PRO A O 1
ATOM 617 N N . ASN A 1 83 ? -13.498 -0.515 -5.627 1.00 77.25 83 ASN A N 1
ATOM 618 C CA . ASN A 1 83 ? -12.910 -0.855 -6.918 1.00 77.25 83 ASN A CA 1
ATOM 619 C C . ASN A 1 83 ? -12.207 -2.215 -6.836 1.00 77.25 83 ASN A C 1
ATOM 621 O O . ASN A 1 83 ? -11.000 -2.325 -7.075 1.00 77.25 83 ASN A O 1
ATOM 625 N N . ALA A 1 84 ? -12.965 -3.241 -6.440 1.00 75.69 84 ALA A N 1
ATOM 626 C CA . ALA A 1 84 ? -12.432 -4.572 -6.192 1.00 75.69 84 ALA A CA 1
ATOM 627 C C . ALA A 1 84 ? -11.693 -5.129 -7.419 1.00 75.69 84 ALA A C 1
ATOM 629 O O . ALA A 1 84 ? -12.122 -4.992 -8.568 1.00 75.69 84 ALA A O 1
ATOM 630 N N . LEU A 1 85 ? -10.557 -5.769 -7.154 1.00 84.88 85 LEU A N 1
ATOM 631 C CA . LEU A 1 85 ? -9.787 -6.467 -8.172 1.00 84.88 85 LEU A CA 1
ATOM 632 C C . LEU A 1 85 ? -10.539 -7.709 -8.661 1.00 84.88 85 LEU A C 1
ATOM 634 O O . LEU A 1 85 ? -11.363 -8.273 -7.947 1.00 84.88 85 LEU A O 1
ATOM 638 N N . LEU A 1 86 ? -10.226 -8.168 -9.870 1.00 86.00 86 LEU A N 1
ATOM 639 C CA . LEU A 1 86 ? -10.681 -9.469 -10.352 1.00 86.00 86 LEU A CA 1
ATOM 640 C C . LEU A 1 86 ? -9.994 -10.584 -9.557 1.00 86.00 86 LEU A C 1
ATOM 642 O O . LEU A 1 86 ? -8.846 -10.440 -9.137 1.00 86.00 86 LEU A O 1
ATOM 646 N N . THR A 1 87 ? -10.641 -11.743 -9.435 1.00 88.81 87 THR A N 1
ATOM 647 C CA . THR A 1 87 ? -10.055 -12.921 -8.771 1.00 88.81 87 THR A CA 1
ATOM 648 C C . THR A 1 87 ? -8.694 -13.305 -9.360 1.00 88.81 87 THR A C 1
ATOM 650 O O . THR A 1 87 ? -7.791 -13.684 -8.629 1.00 88.81 87 THR A O 1
ATOM 653 N N . THR A 1 88 ? -8.498 -13.137 -10.671 1.00 87.50 88 THR A N 1
ATOM 654 C CA . THR A 1 88 ? -7.222 -13.419 -11.354 1.00 87.50 88 THR A CA 1
ATOM 655 C C . THR A 1 88 ? -6.101 -12.432 -11.024 1.00 87.50 88 THR A C 1
ATOM 657 O O . THR A 1 88 ? -4.977 -12.627 -11.475 1.00 87.50 88 THR A O 1
ATOM 660 N N . GLN A 1 89 ? -6.394 -11.362 -10.285 1.00 87.12 89 GLN A N 1
ATOM 661 C CA . GLN A 1 89 ? -5.443 -10.343 -9.837 1.00 87.12 89 GLN A CA 1
ATOM 662 C C . GLN A 1 89 ? -5.105 -10.483 -8.344 1.00 87.12 89 GLN A C 1
ATOM 664 O O . GLN A 1 89 ? -4.349 -9.668 -7.808 1.00 87.12 89 GLN A O 1
ATOM 669 N N . LEU A 1 90 ? -5.647 -11.510 -7.688 1.00 91.50 90 LEU A N 1
ATOM 670 C CA . LEU A 1 90 ? -5.396 -11.858 -6.297 1.00 91.50 90 LEU A CA 1
ATOM 671 C C . LEU A 1 90 ? -4.771 -13.258 -6.215 1.00 91.50 90 LEU A C 1
ATOM 673 O O . LEU A 1 90 ? -4.977 -14.116 -7.073 1.00 91.50 90 LEU A O 1
ATOM 677 N N . ALA A 1 91 ? -3.944 -13.458 -5.201 1.00 92.56 91 ALA A N 1
ATOM 678 C CA . ALA A 1 91 ? -3.227 -14.690 -4.901 1.00 92.56 91 ALA A CA 1
ATOM 679 C C . ALA A 1 91 ? -3.197 -14.895 -3.379 1.00 92.56 91 ALA A C 1
ATOM 681 O O . ALA A 1 91 ? -3.814 -14.141 -2.635 1.00 92.56 91 ALA A O 1
ATOM 682 N N . GLY A 1 92 ? -2.502 -15.928 -2.896 1.00 90.31 92 GLY A N 1
ATOM 683 C CA . GLY A 1 92 ? -2.323 -16.132 -1.451 1.00 90.31 92 GLY A CA 1
ATOM 684 C C . GLY A 1 92 ? -3.609 -16.472 -0.687 1.00 90.31 92 GLY A C 1
ATOM 685 O O . GLY A 1 92 ? -3.638 -16.340 0.529 1.00 90.31 92 GLY A O 1
ATOM 686 N N . GLY A 1 93 ? -4.660 -16.910 -1.389 1.00 92.31 93 GLY A N 1
ATOM 687 C CA . GLY A 1 93 ? -5.966 -17.221 -0.799 1.00 92.31 93 GLY A CA 1
ATOM 688 C C . GLY A 1 93 ? -6.923 -16.030 -0.695 1.00 92.31 93 GLY A C 1
ATOM 689 O O . GLY A 1 93 ? -8.054 -16.230 -0.269 1.00 92.31 93 GLY A O 1
ATOM 690 N N . TRP A 1 94 ? -6.503 -14.834 -1.118 1.00 94.12 94 TRP A N 1
ATOM 691 C CA . TRP A 1 94 ? -7.342 -13.637 -1.126 1.00 94.12 94 TRP A CA 1
ATOM 692 C C . TRP A 1 94 ? -8.375 -13.652 -2.256 1.00 94.12 94 TRP A C 1
ATOM 694 O O . TRP A 1 94 ? -8.084 -14.064 -3.385 1.00 94.12 94 TRP A O 1
ATOM 704 N N . ALA A 1 95 ? -9.563 -13.131 -1.966 1.00 93.25 95 ALA A N 1
ATOM 705 C CA . ALA A 1 95 ? -10.674 -12.972 -2.890 1.00 93.25 95 ALA A CA 1
ATOM 706 C C . ALA A 1 95 ? -11.159 -11.508 -2.965 1.00 93.25 95 ALA A C 1
ATOM 708 O O . ALA A 1 95 ? -10.939 -10.707 -2.051 1.00 93.25 95 ALA A O 1
ATOM 709 N N . PRO A 1 96 ? -11.819 -11.113 -4.072 1.00 91.81 96 PRO A N 1
ATOM 710 C CA . PRO A 1 96 ? -12.401 -9.781 -4.185 1.00 91.81 96 PRO A CA 1
ATOM 711 C C . PRO A 1 96 ? -13.428 -9.529 -3.077 1.00 91.81 96 PRO A C 1
ATOM 713 O O . PRO A 1 96 ? -14.330 -10.338 -2.874 1.00 91.81 96 PRO A O 1
ATOM 716 N N . GLY A 1 97 ? -13.315 -8.387 -2.401 1.00 91.44 97 GLY A N 1
ATOM 717 C CA . GLY A 1 97 ? -14.197 -8.019 -1.291 1.00 91.44 97 GLY A CA 1
ATOM 718 C C . GLY A 1 97 ? -13.674 -8.406 0.094 1.00 91.44 97 GLY A C 1
ATOM 719 O O . GLY A 1 97 ? -14.241 -7.949 1.085 1.00 91.44 97 GLY A O 1
ATOM 720 N N . ASP A 1 98 ? -12.584 -9.172 0.179 1.00 94.62 98 ASP A N 1
ATOM 721 C CA . ASP A 1 98 ? -11.941 -9.453 1.459 1.00 94.62 98 ASP A CA 1
ATOM 722 C C . ASP A 1 98 ? -11.410 -8.170 2.110 1.00 94.62 98 ASP A C 1
ATOM 724 O O . ASP A 1 98 ? -10.915 -7.253 1.444 1.00 94.62 98 ASP A O 1
ATOM 728 N N . THR A 1 99 ? -11.490 -8.131 3.439 1.00 94.88 99 THR A N 1
ATOM 729 C CA . THR A 1 99 ? -10.762 -7.166 4.266 1.00 94.88 99 THR A CA 1
ATOM 730 C C . THR A 1 99 ? -9.526 -7.814 4.858 1.00 94.88 99 THR A C 1
ATOM 732 O O . THR A 1 99 ? -9.541 -9.005 5.161 1.00 94.88 99 THR A O 1
ATOM 735 N N . MET A 1 100 ? -8.503 -7.011 5.106 1.00 94.06 100 MET A N 1
ATOM 736 C CA . MET A 1 100 ? -7.254 -7.448 5.721 1.00 94.06 100 MET A CA 1
ATOM 737 C C . MET A 1 100 ? -7.016 -6.776 7.071 1.00 94.06 100 MET A C 1
ATOM 739 O O . MET A 1 100 ? -7.625 -5.766 7.426 1.00 94.06 100 MET A O 1
ATOM 743 N N . TYR A 1 101 ? -6.098 -7.347 7.824 1.00 95.12 101 TYR A N 1
ATOM 744 C CA . TYR A 1 101 ? -5.567 -6.818 9.063 1.00 95.12 101 TYR A CA 1
ATOM 745 C C . TYR A 1 101 ? -4.240 -6.106 8.786 1.00 95.12 101 TYR A C 1
ATOM 747 O O . TYR A 1 101 ? -3.507 -6.441 7.854 1.00 95.12 101 TYR A O 1
ATOM 755 N N . CYS A 1 102 ? -3.890 -5.120 9.611 1.00 94.25 102 CYS A N 1
ATOM 756 C CA . CYS A 1 102 ? -2.553 -4.535 9.569 1.00 94.25 102 CYS A CA 1
ATOM 757 C C . CYS A 1 102 ? -1.491 -5.625 9.775 1.00 94.25 102 CYS A C 1
ATOM 759 O O . CYS A 1 102 ? -0.432 -5.558 9.153 1.00 94.25 102 CYS A O 1
ATOM 761 N N . SER A 1 103 ? -1.789 -6.643 10.592 1.00 93.00 103 SER A N 1
ATOM 762 C CA . SER A 1 103 ? -0.893 -7.772 10.858 1.00 93.00 103 SER A CA 1
ATOM 763 C C . SER A 1 103 ? -0.683 -8.748 9.701 1.00 93.00 103 SER A C 1
ATOM 765 O O . SER A 1 103 ? 0.333 -9.444 9.698 1.00 93.00 103 SER A O 1
ATOM 767 N N . ASP A 1 104 ? -1.544 -8.744 8.679 1.00 94.12 104 ASP A N 1
ATOM 768 C CA . ASP A 1 104 ? -1.307 -9.525 7.455 1.00 94.12 104 ASP A CA 1
ATOM 769 C C . ASP A 1 104 ? -0.099 -8.982 6.672 1.00 94.12 104 ASP A C 1
ATOM 771 O O . ASP A 1 104 ? 0.608 -9.724 5.987 1.00 94.12 104 ASP A O 1
ATOM 775 N N . CYS A 1 105 ? 0.171 -7.680 6.817 1.00 93.50 105 CYS A N 1
ATOM 776 C CA . CYS A 1 105 ? 1.272 -6.978 6.162 1.00 93.50 105 CYS A CA 1
ATOM 777 C C . CYS A 1 105 ? 2.424 -6.642 7.115 1.00 93.50 105 CYS A C 1
ATOM 779 O O . CYS A 1 105 ? 3.576 -6.605 6.683 1.00 93.50 105 CYS A O 1
ATOM 781 N N . HIS A 1 106 ? 2.126 -6.397 8.392 1.00 92.75 106 HIS A N 1
ATOM 782 C CA . HIS A 1 106 ? 3.075 -5.952 9.407 1.00 92.75 106 HIS A CA 1
ATOM 783 C C . HIS A 1 106 ? 3.117 -6.919 10.587 1.00 92.75 106 HIS A C 1
ATOM 785 O O . HIS A 1 106 ? 2.237 -6.900 11.441 1.00 92.75 106 HIS A O 1
ATOM 791 N N . ALA A 1 107 ? 4.168 -7.724 10.697 1.00 89.69 107 ALA A N 1
ATOM 792 C CA . ALA A 1 107 ? 4.288 -8.719 11.757 1.00 89.69 107 ALA A CA 1
ATOM 793 C C . ALA A 1 107 ? 5.679 -8.713 12.393 1.00 89.69 107 ALA A C 1
ATOM 795 O O . ALA A 1 107 ? 6.661 -8.270 11.803 1.00 89.69 107 ALA A O 1
ATOM 796 N N . SER A 1 108 ? 5.756 -9.241 13.612 1.00 84.25 108 SER A N 1
ATOM 797 C CA . SER A 1 108 ? 7.021 -9.495 14.299 1.00 84.25 108 SER A CA 1
ATOM 798 C C . SER A 1 108 ? 7.655 -10.792 13.780 1.00 84.25 108 SER A C 1
ATOM 800 O O . SER A 1 108 ? 6.950 -11.762 13.512 1.00 84.25 108 SER A O 1
ATOM 802 N N . ASP A 1 109 ? 8.987 -10.830 13.676 1.00 77.62 109 ASP A N 1
ATOM 803 C CA . ASP A 1 109 ? 9.756 -12.083 13.555 1.00 77.62 109 ASP A CA 1
ATOM 804 C C . ASP A 1 109 ? 10.385 -12.516 14.892 1.00 77.62 109 ASP A C 1
ATOM 806 O O . ASP A 1 109 ? 11.054 -13.545 14.975 1.00 77.62 109 ASP A O 1
ATOM 810 N N . SER A 1 110 ? 10.112 -11.764 15.961 1.00 74.81 110 SER A N 1
ATOM 811 C CA . SER A 1 110 ? 10.422 -12.116 17.343 1.00 74.81 110 SER A CA 1
ATOM 812 C C . SER A 1 110 ? 9.245 -12.797 18.046 1.00 74.81 110 SER A C 1
ATOM 814 O O . SER A 1 110 ? 8.093 -12.693 17.626 1.00 74.81 110 SER A O 1
ATOM 816 N N . THR A 1 111 ? 9.523 -13.410 19.198 1.00 67.50 111 THR A N 1
ATOM 817 C CA . THR A 1 111 ? 8.515 -14.001 20.095 1.00 67.50 111 THR A CA 1
ATOM 818 C C . THR A 1 111 ? 7.653 -12.968 20.833 1.00 67.50 111 THR A C 1
ATOM 820 O O . THR A 1 111 ? 6.785 -13.346 21.620 1.00 67.50 111 THR A O 1
ATOM 823 N N . ARG A 1 112 ? 7.885 -11.662 20.630 1.00 65.56 112 ARG A N 1
ATOM 824 C CA . ARG A 1 112 ? 7.086 -10.605 21.260 1.00 65.56 112 ARG A CA 1
ATOM 825 C C . ARG A 1 112 ? 5.703 -10.544 20.617 1.00 65.56 112 ARG A C 1
ATOM 827 O O . ARG A 1 112 ? 5.569 -10.606 19.400 1.00 65.56 112 ARG A O 1
ATOM 834 N N . ALA A 1 113 ? 4.679 -10.395 21.453 1.00 63.22 113 ALA A N 1
ATOM 835 C CA . ALA A 1 113 ? 3.308 -10.243 20.990 1.00 63.22 113 ALA A CA 1
ATOM 836 C C . ALA A 1 113 ? 3.107 -8.879 20.300 1.00 63.22 113 ALA A C 1
ATOM 838 O O . ALA A 1 113 ? 3.485 -7.839 20.844 1.00 63.22 113 ALA A O 1
ATOM 839 N N . GLY A 1 114 ? 2.465 -8.891 19.130 1.00 64.88 114 GLY A N 1
ATOM 840 C CA . GLY A 1 114 ? 2.200 -7.702 18.312 1.00 64.88 114 GLY A CA 1
ATOM 841 C C . GLY A 1 114 ? 3.283 -7.417 17.259 1.00 64.88 114 GLY A C 1
ATOM 842 O O . GLY A 1 114 ? 4.318 -8.078 17.235 1.00 64.88 114 GLY A O 1
ATOM 843 N N . PRO A 1 115 ? 3.068 -6.433 16.368 1.00 67.00 115 PRO A N 1
ATOM 844 C CA . PRO A 1 115 ? 3.910 -6.234 15.183 1.00 67.00 115 PRO A CA 1
ATOM 845 C C . PRO A 1 115 ? 5.309 -5.670 15.484 1.00 67.00 115 PRO A C 1
ATOM 847 O O . PRO A 1 115 ? 6.175 -5.684 14.619 1.00 67.00 115 PRO A O 1
ATOM 850 N N . HIS A 1 116 ? 5.570 -5.204 16.708 1.00 71.31 116 HIS A N 1
ATOM 851 C CA . HIS A 1 116 ? 6.792 -4.487 17.078 1.00 71.31 116 HIS A CA 1
ATOM 852 C C . HIS A 1 116 ? 7.932 -5.436 17.464 1.00 71.31 116 HIS A C 1
ATOM 854 O O . HIS A 1 116 ? 8.221 -5.648 18.644 1.00 71.31 116 HIS A O 1
ATOM 860 N N . GLY A 1 117 ? 8.591 -6.007 16.460 1.00 77.44 117 GLY A N 1
ATOM 861 C CA . GLY A 1 117 ? 9.728 -6.890 16.708 1.00 77.44 117 GLY A CA 1
ATOM 862 C C . GLY A 1 117 ? 10.290 -7.579 15.479 1.00 77.44 117 GLY A C 1
ATOM 863 O O . GLY A 1 117 ? 10.740 -8.708 15.612 1.00 77.44 117 GLY A O 1
ATOM 864 N N . SER A 1 118 ? 10.227 -6.951 14.301 1.00 84.81 118 SER A N 1
ATOM 865 C CA . SER A 1 118 ? 10.830 -7.518 13.094 1.00 84.81 118 SER A CA 1
ATOM 866 C C . SER A 1 118 ? 12.249 -7.007 12.845 1.00 84.81 118 SER A C 1
ATOM 868 O O . SER A 1 118 ? 12.514 -5.809 12.958 1.00 84.81 118 SER A O 1
ATOM 870 N N . ALA A 1 119 ? 13.137 -7.904 12.424 1.00 84.69 119 ALA A N 1
ATOM 871 C CA . ALA A 1 119 ? 14.433 -7.598 11.827 1.00 84.69 119 ALA A CA 1
ATOM 872 C C . ALA A 1 119 ? 14.317 -7.005 10.409 1.00 84.69 119 ALA A C 1
ATOM 874 O O . ALA A 1 119 ? 15.288 -6.456 9.887 1.00 84.69 119 ALA A O 1
ATOM 875 N N . VAL A 1 120 ? 13.144 -7.091 9.773 1.00 87.94 120 VAL A N 1
ATOM 876 C CA . VAL A 1 120 ? 12.873 -6.463 8.478 1.00 87.94 120 VAL A CA 1
ATOM 877 C C . VAL A 1 120 ? 12.292 -5.070 8.681 1.00 87.94 120 VAL A C 1
ATOM 879 O O . VAL A 1 120 ? 11.328 -4.861 9.418 1.00 87.94 120 VAL A O 1
ATOM 882 N N . LYS A 1 121 ? 12.865 -4.087 7.983 1.00 85.81 121 LYS A N 1
ATOM 883 C CA . LYS A 1 121 ? 12.398 -2.703 8.054 1.00 85.81 121 LYS A CA 1
ATOM 884 C C . LYS A 1 121 ? 10.945 -2.578 7.588 1.00 85.81 121 LYS A C 1
ATOM 886 O O . LYS A 1 121 ? 10.531 -3.218 6.624 1.00 85.81 121 LYS A O 1
ATOM 891 N N . TRP A 1 122 ? 10.197 -1.750 8.321 1.00 86.19 122 TRP A N 1
ATOM 892 C CA . TRP A 1 122 ? 8.733 -1.617 8.272 1.00 86.19 122 TRP A CA 1
ATOM 893 C C . TRP A 1 122 ? 7.953 -2.876 8.655 1.00 86.19 122 TRP A C 1
ATOM 895 O O . TRP A 1 122 ? 6.736 -2.891 8.524 1.00 86.19 122 TRP A O 1
ATOM 905 N N . MET A 1 123 ? 8.628 -3.898 9.184 1.00 90.19 123 MET A N 1
ATOM 906 C CA . MET A 1 123 ? 8.003 -5.101 9.734 1.00 90.19 123 MET A CA 1
ATOM 907 C C . MET A 1 123 ? 7.215 -5.896 8.688 1.00 90.19 123 MET A C 1
ATOM 909 O O . MET A 1 123 ? 6.236 -6.549 9.027 1.00 90.19 123 MET A O 1
ATOM 913 N N . LEU A 1 124 ? 7.630 -5.831 7.416 1.00 92.62 124 LEU A N 1
ATOM 914 C CA . LEU A 1 124 ? 6.925 -6.506 6.327 1.00 92.62 124 LEU A CA 1
ATOM 915 C C . LEU A 1 124 ? 6.876 -8.024 6.557 1.00 92.62 124 LEU A C 1
ATOM 917 O O . LEU A 1 124 ? 7.907 -8.689 6.706 1.00 92.62 124 LEU A O 1
ATOM 921 N N . ALA A 1 125 ? 5.653 -8.543 6.594 1.00 92.00 125 ALA A N 1
ATOM 922 C CA . ALA A 1 125 ? 5.322 -9.929 6.879 1.00 92.00 125 ALA A CA 1
ATOM 923 C C . ALA A 1 125 ? 5.301 -10.801 5.613 1.00 92.00 125 ALA A C 1
ATOM 925 O O . ALA A 1 125 ? 5.583 -10.353 4.501 1.00 92.00 125 ALA A O 1
ATOM 926 N N . GLY A 1 126 ? 4.969 -12.078 5.798 1.00 91.38 126 GLY A N 1
ATOM 927 C CA . GLY A 1 126 ? 4.907 -13.054 4.717 1.00 91.38 126 GLY A CA 1
ATOM 928 C C . GLY A 1 126 ? 6.281 -13.551 4.273 1.00 91.38 126 GLY A C 1
ATOM 929 O O . GLY A 1 126 ? 7.314 -13.278 4.890 1.00 91.38 126 GLY A O 1
ATOM 930 N N . THR A 1 127 ? 6.286 -14.343 3.206 1.00 93.19 127 THR A N 1
ATOM 931 C CA . THR A 1 127 ? 7.515 -14.948 2.689 1.00 93.19 127 THR A CA 1
ATOM 932 C C . THR A 1 127 ? 8.352 -13.932 1.917 1.00 93.19 127 THR A C 1
ATOM 934 O O . THR A 1 127 ? 9.569 -13.894 2.077 1.00 93.19 127 THR A O 1
ATOM 937 N N . ASN A 1 128 ? 7.704 -13.094 1.105 1.00 94.69 128 ASN A N 1
ATOM 938 C CA . ASN A 1 128 ? 8.350 -12.054 0.311 1.00 94.69 128 ASN A CA 1
ATOM 939 C C . ASN A 1 128 ? 8.332 -10.732 1.083 1.00 94.69 128 ASN A C 1
ATOM 941 O O . ASN A 1 128 ? 7.253 -10.283 1.454 1.00 94.69 128 ASN A O 1
ATOM 945 N N . LYS A 1 129 ? 9.483 -10.096 1.331 1.00 93.81 129 LYS A N 1
ATOM 946 C CA . LYS A 1 129 ? 9.564 -8.946 2.255 1.00 93.81 129 LYS A CA 1
ATOM 947 C C . LYS A 1 129 ? 10.273 -7.715 1.690 1.00 93.81 129 LYS A C 1
ATOM 949 O O . LYS A 1 129 ? 10.423 -6.715 2.390 1.00 93.81 129 LYS A O 1
ATOM 954 N N . ALA A 1 130 ? 10.726 -7.757 0.441 1.00 91.31 130 ALA A N 1
ATOM 955 C CA . ALA A 1 130 ? 11.379 -6.622 -0.196 1.00 91.31 130 ALA A CA 1
ATOM 956 C C . ALA A 1 130 ? 10.345 -5.731 -0.895 1.00 91.31 130 ALA A C 1
ATOM 958 O O . ALA A 1 130 ? 9.563 -6.207 -1.722 1.00 91.31 130 ALA A O 1
ATOM 959 N N . TRP A 1 131 ? 10.344 -4.433 -0.593 1.00 89.06 131 TRP A N 1
ATOM 960 C CA . TRP A 1 131 ? 9.511 -3.468 -1.310 1.00 89.06 131 TRP A CA 1
ATOM 961 C C . TRP A 1 131 ? 10.053 -2.047 -1.219 1.00 89.06 131 TRP A C 1
ATOM 963 O O . TRP A 1 131 ? 10.412 -1.609 -0.135 1.00 89.06 131 TRP A O 1
ATOM 973 N N . PRO A 1 132 ? 10.070 -1.278 -2.315 1.00 81.81 132 PRO A N 1
ATOM 974 C CA . PRO A 1 132 ? 10.131 -1.717 -3.714 1.00 81.81 132 PRO A CA 1
ATOM 975 C C . PRO A 1 132 ? 11.553 -2.168 -4.113 1.00 81.81 132 PRO A C 1
ATOM 977 O O . PRO A 1 132 ? 11.910 -2.176 -5.290 1.00 81.81 132 PRO A O 1
ATOM 980 N N . TYR A 1 133 ? 12.407 -2.460 -3.130 1.00 83.00 133 TYR A N 1
ATOM 981 C CA . TYR A 1 133 ? 13.840 -2.654 -3.314 1.00 83.00 133 TYR A CA 1
ATOM 982 C C . TYR A 1 133 ? 14.210 -4.059 -3.760 1.00 83.00 133 TYR A C 1
ATOM 984 O O . TYR A 1 133 ? 13.450 -5.013 -3.595 1.00 83.00 133 TYR A O 1
ATOM 992 N N . TYR A 1 134 ? 15.432 -4.191 -4.273 1.00 82.94 134 TYR A N 1
ATOM 993 C CA . TYR A 1 134 ? 15.992 -5.479 -4.676 1.00 82.94 134 TYR A CA 1
ATOM 994 C C . TYR A 1 134 ? 16.111 -6.487 -3.526 1.00 82.94 134 TYR A C 1
ATOM 996 O O . TYR A 1 134 ? 15.927 -7.687 -3.736 1.00 82.94 134 TYR A O 1
ATOM 1004 N N . THR A 1 135 ? 16.380 -6.002 -2.311 1.00 87.00 135 THR A N 1
ATOM 1005 C CA . THR A 1 135 ? 16.519 -6.822 -1.101 1.00 87.00 135 THR A CA 1
ATOM 1006 C C . THR A 1 135 ? 15.716 -6.228 0.050 1.00 87.00 135 THR A C 1
ATOM 1008 O O . THR A 1 135 ? 15.526 -5.013 0.109 1.00 87.00 135 THR A O 1
ATOM 1011 N N . ALA A 1 136 ? 15.294 -7.064 1.002 1.00 88.94 136 ALA A N 1
ATOM 1012 C CA . ALA A 1 136 ? 14.593 -6.588 2.198 1.00 88.94 136 ALA A CA 1
ATOM 1013 C C . ALA A 1 136 ? 15.483 -5.708 3.092 1.00 88.94 136 ALA A C 1
ATOM 1015 O O . ALA A 1 136 ? 14.990 -4.798 3.753 1.00 88.94 136 ALA A O 1
ATOM 1016 N N . ASN A 1 137 ? 16.801 -5.932 3.081 1.00 86.94 137 ASN A N 1
ATOM 1017 C CA . ASN A 1 137 ? 17.752 -5.114 3.838 1.00 86.94 137 ASN A CA 1
ATOM 1018 C C . ASN A 1 137 ? 17.832 -3.670 3.311 1.00 86.94 137 ASN A C 1
ATOM 1020 O O . ASN A 1 137 ? 18.105 -2.738 4.062 1.00 86.94 137 ASN A O 1
ATOM 1024 N N . SER A 1 138 ? 17.552 -3.476 2.022 1.00 82.75 138 SER A N 1
ATOM 1025 C CA . SER A 1 138 ? 17.495 -2.156 1.389 1.00 82.75 138 SER A CA 1
ATOM 1026 C C . SER A 1 138 ? 16.172 -1.423 1.640 1.00 82.75 138 SER A C 1
ATOM 1028 O O . SER A 1 138 ? 16.026 -0.273 1.224 1.00 82.75 138 SER A O 1
ATOM 1030 N N . ASN A 1 139 ? 15.195 -2.038 2.320 1.00 84.62 139 ASN A N 1
ATOM 1031 C CA . ASN A 1 139 ? 13.916 -1.390 2.587 1.00 84.62 139 ASN A CA 1
ATOM 1032 C C . ASN A 1 139 ? 14.124 -0.022 3.257 1.00 84.62 139 ASN A C 1
ATOM 1034 O O . ASN A 1 139 ? 14.795 0.147 4.276 1.00 84.62 139 ASN A O 1
ATOM 1038 N N . GLY A 1 140 ? 13.556 1.004 2.641 1.00 74.00 140 GLY A N 1
ATOM 1039 C CA . GLY A 1 140 ? 13.575 2.370 3.134 1.00 74.00 140 GLY A CA 1
ATOM 1040 C C . GLY A 1 140 ? 14.929 3.075 3.112 1.00 74.00 140 GLY A C 1
ATOM 1041 O O . GLY A 1 140 ? 15.057 4.091 3.796 1.00 74.00 140 GLY A O 1
ATOM 1042 N N . THR A 1 141 ? 15.951 2.561 2.425 1.00 69.38 141 THR A N 1
ATOM 1043 C CA . THR A 1 141 ? 17.192 3.321 2.208 1.00 69.38 141 THR A CA 1
ATOM 1044 C C . THR A 1 141 ? 16.922 4.414 1.172 1.00 69.38 141 THR A C 1
ATOM 1046 O O . THR A 1 141 ? 16.396 4.139 0.094 1.00 69.38 141 THR A O 1
ATOM 1049 N N . ALA A 1 142 ? 17.209 5.670 1.513 1.00 57.38 142 ALA A N 1
ATOM 1050 C CA . ALA A 1 142 ? 16.819 6.846 0.727 1.00 57.38 142 ALA A CA 1
ATOM 1051 C C . ALA A 1 142 ? 17.682 7.112 -0.528 1.00 57.38 142 ALA A C 1
ATOM 1053 O O . ALA A 1 142 ? 17.542 8.154 -1.154 1.00 57.38 142 ALA A O 1
ATOM 1054 N N . THR A 1 143 ? 18.558 6.196 -0.936 1.00 54.41 143 THR A N 1
ATOM 1055 C CA . THR A 1 143 ? 19.428 6.375 -2.108 1.00 54.41 143 THR A CA 1
ATOM 1056 C C . THR A 1 143 ? 18.844 5.666 -3.325 1.00 54.41 143 THR A C 1
ATOM 1058 O O . THR A 1 143 ? 19.134 4.498 -3.591 1.00 54.41 143 THR A O 1
ATOM 1061 N N . ALA A 1 144 ? 17.974 6.376 -4.041 1.00 53.62 144 ALA A N 1
ATOM 1062 C CA . ALA A 1 144 ? 17.459 5.975 -5.343 1.00 53.62 144 ALA A CA 1
ATOM 1063 C C . ALA A 1 144 ? 18.574 6.073 -6.399 1.00 53.62 144 ALA A C 1
ATOM 1065 O O . ALA A 1 144 ? 18.721 7.103 -7.045 1.00 53.62 144 ALA A O 1
ATOM 1066 N N . ASP A 1 145 ? 19.362 5.016 -6.580 1.00 51.97 145 ASP A N 1
ATOM 1067 C CA . ASP A 1 145 ? 20.135 4.836 -7.807 1.00 51.97 145 ASP A CA 1
ATOM 1068 C C . ASP A 1 145 ? 19.394 3.812 -8.671 1.00 51.97 145 ASP A C 1
ATOM 1070 O O . ASP A 1 145 ? 19.214 2.654 -8.298 1.00 51.97 145 ASP A O 1
ATOM 1074 N N . ASN A 1 146 ? 18.863 4.268 -9.799 1.00 51.84 146 ASN A N 1
ATOM 1075 C CA . ASN A 1 146 ? 18.357 3.381 -10.843 1.00 51.84 146 ASN A CA 1
ATOM 1076 C C . ASN A 1 146 ? 19.012 3.738 -12.178 1.00 51.84 146 ASN A C 1
ATOM 1078 O O . ASN A 1 146 ? 18.365 3.802 -13.226 1.00 51.84 146 ASN A O 1
ATOM 1082 N N . THR A 1 147 ? 20.310 4.034 -12.141 1.00 47.38 147 THR A N 1
ATOM 1083 C CA . THR A 1 147 ? 21.119 4.035 -13.354 1.00 47.38 147 THR A CA 1
ATOM 1084 C C . THR A 1 147 ? 21.164 2.617 -13.932 1.00 47.38 147 THR A C 1
ATOM 1086 O O . THR A 1 147 ? 21.138 1.611 -13.220 1.00 47.38 147 THR A O 1
ATOM 1089 N N . ARG A 1 148 ? 21.139 2.528 -15.268 1.00 43.28 148 ARG A N 1
ATOM 1090 C CA . ARG A 1 148 ? 21.070 1.262 -16.015 1.00 43.28 148 ARG A CA 1
ATOM 1091 C C . ARG A 1 148 ? 22.093 0.248 -15.487 1.00 43.28 148 ARG A C 1
ATOM 1093 O O . ARG A 1 148 ? 23.289 0.454 -15.647 1.00 43.28 148 ARG A O 1
ATOM 1100 N N . GLY A 1 149 ? 21.609 -0.865 -14.932 1.00 47.47 149 GLY A N 1
ATOM 1101 C CA . GLY A 1 149 ? 22.446 -1.985 -14.483 1.00 47.47 149 GLY A CA 1
ATOM 1102 C C . GLY A 1 149 ? 22.805 -1.991 -12.993 1.00 47.47 149 GLY A C 1
ATOM 1103 O O . GLY A 1 149 ? 23.384 -2.974 -12.541 1.00 47.47 149 GLY A O 1
ATOM 1104 N N . ASN A 1 150 ? 22.418 -0.967 -12.225 1.00 51.88 150 ASN A N 1
ATOM 1105 C CA . ASN A 1 150 ? 22.563 -0.915 -10.768 1.00 51.88 150 ASN A CA 1
ATOM 1106 C C . ASN A 1 150 ? 21.217 -0.542 -10.133 1.00 51.88 150 ASN A C 1
ATOM 1108 O O . ASN A 1 150 ? 20.996 0.594 -9.726 1.00 51.88 150 ASN A O 1
ATOM 1112 N N . SER A 1 151 ? 20.253 -1.464 -10.149 1.00 60.31 151 SER A N 1
ATOM 1113 C CA . SER A 1 151 ? 18.892 -1.127 -9.731 1.00 60.31 151 SER A CA 1
ATOM 1114 C C . SER A 1 151 ? 18.721 -1.288 -8.219 1.00 60.31 151 SER A C 1
ATOM 1116 O O . SER A 1 151 ? 18.558 -2.400 -7.716 1.00 60.31 151 SER A O 1
ATOM 1118 N N . THR A 1 152 ? 18.668 -0.162 -7.497 1.00 74.62 152 THR A N 1
ATOM 1119 C CA . THR A 1 152 ? 18.176 -0.099 -6.106 1.00 74.62 152 THR A CA 1
ATOM 1120 C C . THR A 1 152 ? 16.766 -0.699 -5.989 1.00 74.62 152 THR A C 1
ATOM 1122 O O . THR A 1 152 ? 16.424 -1.326 -4.981 1.00 74.62 152 THR A O 1
ATOM 1125 N N . TYR A 1 153 ? 15.949 -0.537 -7.033 1.00 79.62 153 TYR A N 1
ATOM 1126 C CA . TYR A 1 153 ? 14.564 -0.997 -7.095 1.00 79.62 153 TYR A CA 1
ATOM 1127 C C . TYR A 1 153 ? 14.405 -2.263 -7.928 1.00 79.62 153 TYR A C 1
ATOM 1129 O O . TYR A 1 153 ? 15.143 -2.496 -8.883 1.00 79.62 153 TYR A O 1
ATOM 1137 N N . LYS A 1 154 ? 13.399 -3.072 -7.600 1.00 81.19 154 LYS A N 1
ATOM 1138 C CA . LYS A 1 154 ? 12.979 -4.154 -8.491 1.00 81.19 154 LYS A CA 1
ATOM 1139 C C . LYS A 1 154 ? 12.224 -3.588 -9.680 1.00 81.19 154 LYS A C 1
ATOM 1141 O O . LYS A 1 154 ? 11.514 -2.583 -9.584 1.00 81.19 154 LYS A O 1
ATOM 1146 N N . VAL A 1 155 ? 12.407 -4.255 -10.804 1.00 78.06 155 VAL A N 1
ATOM 1147 C CA . VAL A 1 155 ? 11.906 -3.835 -12.105 1.00 78.06 155 VAL A CA 1
ATOM 1148 C C . VAL A 1 155 ? 11.149 -4.986 -12.752 1.00 78.06 155 VAL A C 1
ATOM 1150 O O . VAL A 1 155 ? 11.357 -6.158 -12.431 1.00 78.06 155 VAL A O 1
ATOM 1153 N N . LEU A 1 156 ? 10.284 -4.661 -13.703 1.00 75.69 156 LEU A N 1
ATOM 1154 C CA . LEU A 1 156 ? 9.662 -5.682 -14.540 1.00 75.69 156 LEU A CA 1
ATOM 1155 C C . LEU A 1 156 ? 10.744 -6.420 -15.343 1.00 75.69 156 LEU A C 1
ATOM 1157 O O . LEU A 1 156 ? 11.542 -5.803 -16.045 1.00 75.69 156 LEU A O 1
ATOM 1161 N N . GLY A 1 157 ? 10.780 -7.744 -15.216 1.00 73.44 157 GLY A N 1
ATOM 1162 C CA . GLY A 1 157 ? 11.801 -8.640 -15.765 1.00 73.44 157 GLY A CA 1
ATOM 1163 C C . GLY A 1 157 ? 12.619 -9.368 -14.692 1.00 73.44 157 GLY A C 1
ATOM 1164 O O . GLY A 1 157 ? 13.171 -10.428 -14.974 1.00 73.44 157 GLY A O 1
ATOM 1165 N N . ASN A 1 158 ? 12.673 -8.845 -13.461 1.00 75.38 158 ASN A N 1
ATOM 1166 C CA . ASN A 1 158 ? 13.305 -9.508 -12.312 1.00 75.38 158 ASN A CA 1
ATOM 1167 C C . ASN A 1 158 ? 12.391 -9.595 -11.083 1.00 75.38 158 ASN A C 1
ATOM 1169 O O . ASN A 1 158 ? 12.845 -9.904 -9.982 1.00 75.38 158 ASN A O 1
ATOM 1173 N N . GLU A 1 159 ? 11.098 -9.336 -11.261 1.00 74.19 159 GLU A N 1
ATOM 1174 C CA . GLU A 1 159 ? 10.114 -9.285 -10.183 1.00 74.19 159 GLU A CA 1
ATOM 1175 C C . GLU A 1 159 ? 9.948 -10.645 -9.485 1.00 74.19 159 GLU A C 1
ATOM 1177 O O . GLU A 1 159 ? 9.794 -10.701 -8.266 1.00 74.19 159 GLU A O 1
ATOM 1182 N N . ALA A 1 160 ? 10.060 -11.739 -10.246 1.00 76.50 160 ALA A N 1
ATOM 1183 C CA . ALA A 1 160 ? 10.028 -13.106 -9.730 1.00 76.50 160 ALA A CA 1
ATOM 1184 C C . ALA A 1 160 ? 11.356 -13.549 -9.101 1.00 76.50 160 ALA A C 1
ATOM 1186 O O . ALA A 1 160 ? 11.417 -14.593 -8.446 1.00 76.50 160 ALA A O 1
ATOM 1187 N N . SER A 1 161 ? 12.433 -12.782 -9.291 1.00 77.81 161 SER A N 1
ATOM 1188 C CA . SER A 1 161 ? 13.720 -13.114 -8.696 1.00 77.81 161 SER A CA 1
ATOM 1189 C C . SER A 1 161 ? 13.570 -13.125 -7.179 1.00 77.81 161 SER A C 1
ATOM 1191 O O . SER A 1 161 ? 13.126 -12.143 -6.574 1.00 77.81 161 SER A O 1
ATOM 1193 N N . PHE A 1 162 ? 13.976 -14.242 -6.573 1.00 86.88 162 PHE A N 1
ATOM 1194 C CA . PHE A 1 162 ? 13.913 -14.485 -5.129 1.00 86.88 162 PHE A CA 1
ATOM 1195 C C . PHE A 1 162 ? 12.497 -14.636 -4.555 1.00 86.88 162 PHE A C 1
ATOM 1197 O O . PHE A 1 162 ? 12.342 -14.547 -3.333 1.00 86.88 162 PHE A O 1
ATOM 1204 N N . GLN A 1 163 ? 11.479 -14.873 -5.395 1.00 90.81 163 GLN A N 1
ATOM 1205 C CA . GLN A 1 163 ? 10.140 -15.217 -4.917 1.00 90.81 163 GLN A CA 1
ATOM 1206 C C . GLN A 1 163 ? 10.217 -16.397 -3.939 1.00 90.81 163 GLN A C 1
ATOM 1208 O O . GLN A 1 163 ? 10.937 -17.368 -4.169 1.00 90.81 163 GLN A O 1
ATOM 1213 N N . GLY A 1 164 ? 9.491 -16.298 -2.828 1.00 91.94 164 GLY A N 1
ATOM 1214 C CA . GLY A 1 164 ? 9.538 -17.301 -1.766 1.00 91.94 164 GLY A CA 1
ATOM 1215 C C . GLY A 1 164 ? 10.717 -17.133 -0.800 1.00 91.94 164 GLY A C 1
ATOM 1216 O O . GLY A 1 164 ? 10.954 -18.002 0.034 1.00 91.94 164 GLY A O 1
ATOM 1217 N N . THR A 1 165 ? 11.435 -16.010 -0.857 1.00 93.38 165 THR A N 1
ATOM 1218 C CA . THR A 1 165 ? 12.475 -15.645 0.117 1.00 93.38 165 THR A CA 1
ATOM 1219 C C . THR A 1 165 ? 12.249 -14.227 0.639 1.00 93.38 165 THR A C 1
ATOM 1221 O O . THR A 1 165 ? 11.542 -13.445 0.003 1.00 93.38 165 THR A O 1
ATOM 1224 N N . ASN A 1 166 ? 12.948 -13.837 1.713 1.00 92.38 166 ASN A N 1
ATOM 1225 C CA . ASN A 1 166 ? 12.895 -12.465 2.237 1.00 92.38 166 ASN A CA 1
ATOM 1226 C C . ASN A 1 166 ? 13.161 -11.395 1.157 1.00 92.38 166 ASN A C 1
ATOM 1228 O O . ASN A 1 166 ? 12.608 -10.303 1.236 1.00 92.38 166 ASN A O 1
ATOM 1232 N N . ASN A 1 167 ? 13.965 -11.698 0.131 1.00 92.25 167 ASN A N 1
ATOM 1233 C CA . ASN A 1 167 ? 14.281 -10.765 -0.955 1.00 92.25 167 ASN A CA 1
ATOM 1234 C C . ASN A 1 167 ? 13.264 -10.773 -2.107 1.00 92.25 167 ASN A C 1
ATOM 1236 O O . ASN A 1 167 ? 13.451 -10.034 -3.073 1.00 92.25 167 ASN A O 1
ATOM 1240 N N . GLY A 1 168 ? 12.217 -11.594 -2.049 1.00 92.44 168 GLY A N 1
ATOM 1241 C CA . GLY A 1 168 ? 11.112 -11.556 -3.003 1.00 92.44 168 GLY A CA 1
ATOM 1242 C C . GLY A 1 168 ? 10.268 -10.288 -2.846 1.00 92.44 168 GLY A C 1
ATOM 1243 O O . GLY A 1 168 ? 10.239 -9.685 -1.769 1.00 92.44 168 GLY A O 1
ATOM 1244 N N . LEU A 1 169 ? 9.571 -9.885 -3.915 1.00 91.44 169 LEU A N 1
ATOM 1245 C CA . LEU A 1 169 ? 8.669 -8.726 -3.889 1.00 91.44 169 LEU A CA 1
ATOM 1246 C C . LEU A 1 169 ? 7.489 -8.935 -2.952 1.00 91.44 169 LEU A C 1
ATOM 1248 O 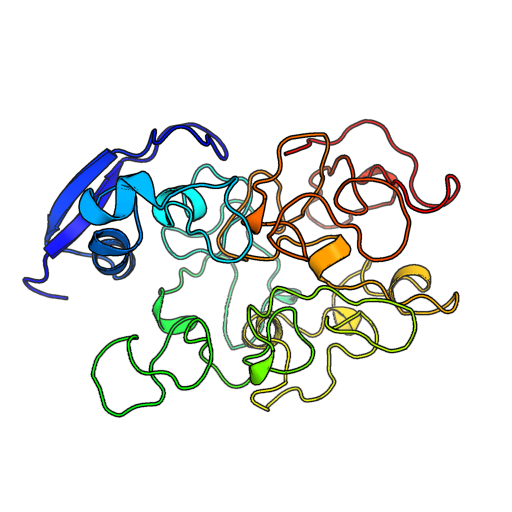O . LEU A 1 169 ? 6.714 -9.870 -3.136 1.00 91.44 169 LEU A O 1
ATOM 1252 N N . PHE A 1 170 ? 7.301 -8.002 -2.024 1.00 94.44 170 PHE A N 1
ATOM 1253 C CA . PHE A 1 170 ? 6.219 -8.046 -1.042 1.00 94.44 170 PHE A CA 1
ATOM 1254 C C . PHE A 1 170 ? 4.826 -8.190 -1.675 1.00 94.44 170 PHE A C 1
ATOM 1256 O O . PHE A 1 170 ? 4.012 -8.975 -1.196 1.00 94.44 170 PHE A O 1
ATOM 1263 N N . CYS A 1 171 ? 4.561 -7.504 -2.794 1.00 92.88 171 CYS A N 1
ATOM 1264 C CA . CYS A 1 171 ? 3.264 -7.583 -3.471 1.00 92.88 171 CYS A CA 1
ATOM 1265 C C . CYS A 1 171 ? 2.905 -9.006 -3.934 1.00 92.88 171 CYS A C 1
ATOM 1267 O O . CYS A 1 171 ? 1.723 -9.327 -4.013 1.00 92.88 171 CYS A O 1
ATOM 1269 N N . LEU A 1 172 ? 3.893 -9.882 -4.165 1.00 92.81 172 LEU A N 1
ATOM 1270 C CA . LEU A 1 172 ? 3.673 -11.264 -4.606 1.00 92.81 172 LEU A CA 1
ATOM 1271 C C . LEU A 1 172 ? 3.115 -12.184 -3.512 1.00 92.81 172 LEU A C 1
ATOM 1273 O O . LEU A 1 172 ? 2.785 -13.334 -3.796 1.00 92.81 172 LEU A O 1
ATOM 1277 N N . ASN A 1 173 ? 3.010 -11.708 -2.266 1.00 94.31 173 ASN A N 1
ATOM 1278 C CA . ASN A 1 173 ? 2.284 -12.433 -1.222 1.00 94.31 173 ASN A CA 1
ATOM 1279 C C . ASN A 1 173 ? 0.771 -12.474 -1.511 1.00 94.31 173 ASN A C 1
ATOM 1281 O O . ASN A 1 173 ? 0.119 -13.454 -1.164 1.00 94.31 173 ASN A O 1
ATOM 1285 N N . CYS A 1 174 ? 0.229 -11.435 -2.162 1.00 94.38 174 CYS A N 1
ATOM 1286 C CA . CYS A 1 174 ? -1.217 -11.256 -2.354 1.00 94.38 174 CYS A CA 1
ATOM 1287 C C . CYS A 1 174 ? -1.620 -11.015 -3.813 1.00 94.38 174 CYS A C 1
ATOM 1289 O O . CYS A 1 174 ? -2.790 -11.152 -4.155 1.00 94.38 174 CYS A O 1
ATOM 1291 N N . HIS A 1 175 ? -0.669 -10.682 -4.684 1.00 91.75 175 HIS A N 1
ATOM 1292 C CA . HIS A 1 175 ? -0.888 -10.527 -6.114 1.00 91.75 175 HIS A CA 1
ATOM 1293 C C . HIS A 1 175 ? -0.112 -11.592 -6.891 1.00 91.75 175 HIS A C 1
ATOM 1295 O O . HIS A 1 175 ? 1.007 -11.949 -6.517 1.00 91.75 175 HIS A O 1
ATOM 1301 N N . PRO A 1 176 ? -0.669 -12.107 -7.995 1.00 89.81 176 PRO A N 1
ATOM 1302 C CA . PRO A 1 176 ? 0.072 -12.977 -8.896 1.00 89.81 176 PRO A CA 1
ATOM 1303 C C . PRO A 1 176 ? 1.248 -12.229 -9.531 1.00 89.81 176 PRO A C 1
ATOM 1305 O O . PRO A 1 176 ? 1.309 -10.998 -9.510 1.00 89.81 176 PRO A O 1
ATOM 1308 N N . ASN A 1 177 ? 2.163 -12.976 -10.157 1.00 86.75 177 ASN A N 1
ATOM 1309 C CA . ASN A 1 177 ? 3.251 -12.357 -10.901 1.00 86.75 177 ASN A CA 1
ATOM 1310 C C . ASN A 1 177 ? 2.669 -11.400 -11.967 1.00 86.75 177 ASN A C 1
ATOM 1312 O O . ASN A 1 177 ? 1.935 -11.852 -12.849 1.00 86.75 177 ASN A O 1
ATOM 1316 N N . PRO A 1 178 ? 3.007 -10.096 -11.929 1.00 79.44 178 PRO A N 1
ATOM 1317 C CA . PRO A 1 178 ? 2.451 -9.116 -12.856 1.00 79.44 178 PRO A CA 1
ATOM 1318 C C . PRO A 1 178 ? 2.742 -9.450 -14.326 1.00 79.44 178 PRO A C 1
ATOM 1320 O O . PRO A 1 178 ? 1.950 -9.093 -15.195 1.00 79.44 178 PRO A O 1
ATOM 1323 N N . ASN A 1 179 ? 3.821 -10.185 -14.613 1.00 74.56 179 ASN A N 1
ATOM 1324 C CA . ASN A 1 179 ? 4.175 -10.626 -15.961 1.00 74.56 179 ASN A CA 1
ATOM 1325 C C . ASN A 1 179 ? 3.253 -11.705 -16.541 1.00 74.56 179 ASN A C 1
ATOM 1327 O O . ASN A 1 179 ? 3.294 -11.932 -17.750 1.00 74.56 179 ASN A O 1
ATOM 1331 N N . THR A 1 180 ? 2.455 -12.384 -15.716 1.00 72.56 180 THR A N 1
ATOM 1332 C CA . THR A 1 180 ? 1.562 -13.460 -16.168 1.00 72.56 180 THR A CA 1
ATOM 1333 C C . THR A 1 180 ? 0.086 -13.070 -16.131 1.00 72.56 180 THR A C 1
ATOM 1335 O O . THR A 1 180 ? -0.737 -13.820 -16.646 1.00 72.56 180 THR A O 1
ATOM 1338 N N . THR A 1 181 ? -0.266 -11.913 -15.556 1.00 66.12 181 THR A N 1
ATOM 1339 C CA . THR A 1 181 ? -1.667 -11.555 -15.252 1.00 66.12 181 THR A CA 1
ATOM 1340 C C . THR A 1 181 ? -2.095 -10.136 -15.649 1.00 66.12 181 THR A C 1
ATOM 1342 O O . THR A 1 181 ? -3.157 -9.683 -15.224 1.00 66.12 181 THR A O 1
ATO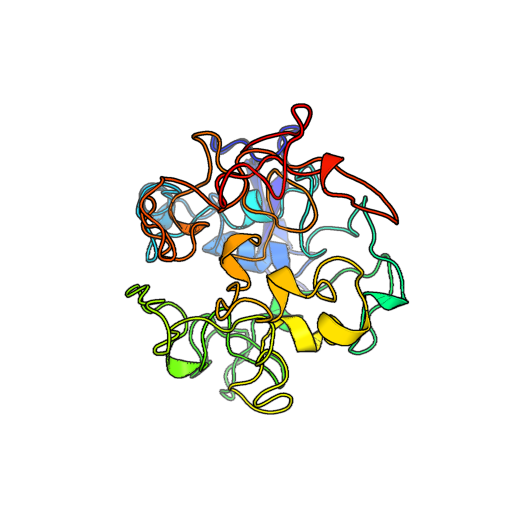M 1345 N N . GLY A 1 182 ? -1.350 -9.416 -16.498 1.00 61.50 182 GLY A N 1
ATOM 1346 C CA . GLY A 1 182 ? -1.771 -8.072 -16.917 1.00 61.50 182 GLY A CA 1
ATOM 1347 C C . GLY A 1 182 ? -1.191 -7.567 -18.236 1.00 61.50 182 GLY A C 1
ATOM 1348 O O . GLY A 1 182 ? 0.008 -7.667 -18.477 1.00 61.50 182 GLY A O 1
ATOM 1349 N N . ASN A 1 183 ? -2.048 -6.927 -19.040 1.00 61.88 183 ASN A N 1
ATOM 1350 C CA . ASN A 1 183 ? -1.736 -6.420 -20.386 1.00 61.88 183 ASN A CA 1
ATOM 1351 C C . ASN A 1 183 ? -0.639 -5.327 -20.420 1.00 61.88 183 ASN A C 1
ATOM 1353 O O . ASN A 1 183 ? 0.001 -5.127 -21.450 1.00 61.88 183 ASN A O 1
ATOM 1357 N N . PHE A 1 184 ? -0.409 -4.618 -19.306 1.00 70.06 184 PHE A N 1
ATOM 1358 C CA . PHE A 1 184 ? 0.549 -3.499 -19.213 1.00 70.06 184 PHE A CA 1
ATOM 1359 C C . PHE A 1 184 ? 1.949 -3.958 -18.856 1.00 70.06 184 PHE A C 1
ATOM 1361 O O . PHE A 1 184 ? 2.918 -3.603 -19.528 1.00 70.06 184 PHE A O 1
ATOM 1368 N N . HIS A 1 185 ? 2.032 -4.802 -17.831 1.00 77.56 185 HIS A N 1
ATOM 1369 C CA . HIS A 1 185 ? 3.268 -5.445 -17.421 1.00 77.56 185 HIS A CA 1
ATOM 1370 C C . HIS A 1 185 ? 3.796 -6.380 -18.510 1.00 77.56 185 HIS A C 1
ATOM 1372 O O . HIS A 1 185 ? 5.003 -6.541 -18.625 1.00 77.56 185 HIS A O 1
ATOM 1378 N N . SER A 1 186 ? 2.920 -6.958 -19.343 1.00 70.12 186 SER A N 1
ATOM 1379 C CA . SER A 1 186 ? 3.315 -7.835 -20.448 1.00 70.12 186 SER A CA 1
ATOM 1380 C C . SER A 1 186 ? 3.868 -7.094 -21.676 1.00 70.12 186 SER A C 1
ATOM 1382 O O . SER A 1 186 ? 4.483 -7.724 -22.536 1.00 70.12 186 SER A O 1
ATOM 1384 N N . ALA A 1 187 ? 3.662 -5.776 -21.796 1.00 70.94 187 ALA A N 1
ATOM 1385 C CA . ALA A 1 187 ? 4.093 -5.022 -22.972 1.00 70.94 187 ALA A CA 1
ATOM 1386 C C . ALA A 1 187 ? 5.627 -4.921 -23.044 1.00 70.94 187 ALA A C 1
ATOM 1388 O O . ALA A 1 187 ? 6.294 -4.587 -22.065 1.00 70.94 187 ALA A O 1
ATOM 1389 N N . ALA A 1 188 ? 6.197 -5.162 -24.230 1.00 64.69 188 ALA A N 1
ATOM 1390 C CA . ALA A 1 188 ? 7.648 -5.260 -24.436 1.00 64.69 188 ALA A CA 1
ATOM 1391 C C . ALA A 1 188 ? 8.434 -4.029 -23.937 1.00 64.69 188 ALA A C 1
ATOM 1393 O O . ALA A 1 188 ? 9.534 -4.172 -23.402 1.00 64.69 188 ALA A O 1
ATOM 1394 N N . ASN A 1 189 ? 7.843 -2.834 -24.042 1.00 64.50 189 ASN A N 1
ATOM 1395 C CA . ASN A 1 189 ? 8.445 -1.579 -23.585 1.00 64.50 189 ASN A CA 1
ATOM 1396 C C . ASN A 1 189 ? 8.523 -1.457 -22.052 1.00 64.50 189 ASN A C 1
ATOM 1398 O O . ASN A 1 189 ? 9.354 -0.701 -21.557 1.00 64.50 189 ASN A O 1
ATOM 1402 N N . HIS A 1 190 ? 7.710 -2.214 -21.309 1.00 71.25 190 HIS A N 1
ATOM 1403 C CA . HIS A 1 190 ? 7.742 -2.264 -19.845 1.00 71.25 190 HIS A CA 1
ATOM 1404 C C . HIS A 1 190 ? 8.638 -3.400 -19.313 1.00 71.25 190 HIS A C 1
ATOM 1406 O O . HIS A 1 190 ? 9.146 -3.284 -18.204 1.00 71.25 190 HIS A O 1
ATOM 1412 N N . ARG A 1 191 ? 8.903 -4.456 -20.106 1.00 65.00 191 ARG A N 1
ATOM 1413 C CA . ARG A 1 191 ? 9.683 -5.653 -19.700 1.00 65.00 191 ARG A CA 1
ATOM 1414 C C . ARG A 1 191 ? 11.169 -5.657 -20.081 1.00 65.00 191 ARG A C 1
ATOM 1416 O O . ARG A 1 191 ? 11.819 -6.687 -19.930 1.00 65.00 191 ARG A O 1
ATOM 1423 N N . GLY A 1 192 ? 11.713 -4.567 -20.626 1.00 55.84 192 GLY A N 1
ATOM 1424 C CA . GLY A 1 192 ? 13.132 -4.521 -21.016 1.00 55.84 192 GLY A CA 1
ATOM 1425 C C . GLY A 1 192 ? 13.437 -4.570 -22.515 1.00 55.84 192 GLY A C 1
ATOM 1426 O O . GLY A 1 192 ? 14.610 -4.512 -22.878 1.00 55.84 192 GLY A O 1
ATOM 1427 N N . GLY A 1 193 ? 12.436 -4.608 -23.405 1.00 47.75 193 GLY A N 1
ATOM 1428 C CA . GLY A 1 193 ? 12.624 -4.809 -24.856 1.00 47.75 193 GLY A CA 1
ATOM 1429 C C . GLY A 1 193 ? 13.438 -3.735 -25.594 1.00 47.75 193 GLY A C 1
ATOM 1430 O O . GLY A 1 193 ? 13.838 -3.942 -26.733 1.00 47.75 193 GLY A O 1
ATOM 1431 N N . LEU A 1 194 ? 13.723 -2.603 -24.948 1.00 46.88 194 LEU A N 1
ATOM 1432 C CA . LEU A 1 194 ? 14.500 -1.488 -25.503 1.00 46.88 194 LEU A CA 1
ATOM 1433 C C . LEU A 1 194 ? 15.803 -1.214 -24.715 1.00 46.88 194 LEU A C 1
ATOM 1435 O O . LEU A 1 194 ? 16.409 -0.150 -24.855 1.00 46.88 194 LEU A O 1
ATOM 1439 N N . GLY A 1 195 ? 16.230 -2.143 -23.846 1.00 51.44 195 GLY A N 1
ATOM 1440 C CA . GLY A 1 195 ? 17.364 -1.942 -22.932 1.00 51.44 195 GLY A CA 1
ATOM 1441 C C . GLY A 1 195 ? 17.032 -1.023 -21.747 1.00 51.44 195 GLY A C 1
ATOM 1442 O O . GLY A 1 195 ? 17.910 -0.328 -21.229 1.00 51.44 195 GLY A O 1
ATOM 1443 N N . TRP A 1 196 ? 15.757 -0.948 -21.354 1.00 61.56 196 TRP A N 1
ATOM 1444 C CA . TRP A 1 196 ? 15.274 -0.141 -20.228 1.00 61.56 196 TRP A CA 1
ATOM 1445 C C . TRP A 1 196 ? 14.343 -0.978 -19.365 1.00 61.56 196 TRP A C 1
ATOM 1447 O O . TRP A 1 196 ? 13.338 -1.475 -19.865 1.00 61.56 196 TRP A O 1
ATOM 1457 N N . TYR A 1 197 ? 14.656 -1.097 -18.082 1.00 66.94 197 TYR A N 1
ATOM 1458 C CA . TYR A 1 197 ? 13.772 -1.737 -17.123 1.00 66.94 197 TYR A CA 1
ATOM 1459 C C . TYR A 1 197 ? 12.975 -0.675 -16.364 1.00 66.94 197 TYR A C 1
ATOM 1461 O O . TYR A 1 197 ? 13.560 0.290 -15.874 1.00 66.94 197 TYR A O 1
ATOM 1469 N N . VAL A 1 198 ? 11.653 -0.849 -16.294 1.00 71.94 198 VAL A N 1
ATOM 1470 C CA . VAL A 1 198 ? 10.749 0.045 -15.557 1.00 71.94 198 VAL A CA 1
ATOM 1471 C C . VAL A 1 198 ? 10.657 -0.451 -14.119 1.00 71.94 198 VAL A C 1
ATOM 1473 O O . VAL A 1 198 ? 10.298 -1.610 -13.881 1.00 71.94 198 VAL A O 1
ATOM 1476 N N . ALA A 1 199 ? 11.012 0.403 -13.161 1.00 78.38 199 ALA A N 1
ATOM 1477 C CA . ALA A 1 199 ? 10.845 0.097 -11.748 1.00 78.38 199 ALA A CA 1
ATOM 1478 C C . ALA A 1 199 ? 9.363 0.141 -11.388 1.00 78.38 199 ALA A C 1
ATOM 1480 O O . ALA A 1 199 ? 8.618 0.980 -11.887 1.00 78.38 199 ALA A O 1
ATOM 1481 N N . CYS A 1 200 ? 8.924 -0.726 -10.474 1.00 80.88 200 CYS A N 1
ATOM 1482 C CA . CYS A 1 200 ? 7.516 -0.750 -10.060 1.00 80.88 200 CYS A CA 1
ATOM 1483 C C . CYS A 1 200 ? 7.054 0.629 -9.556 1.00 80.88 200 CYS A C 1
ATOM 1485 O O . CYS A 1 200 ? 5.938 1.058 -9.835 1.00 80.88 200 CYS A O 1
ATOM 1487 N N . VAL A 1 201 ? 7.946 1.351 -8.873 1.00 80.56 201 VAL A N 1
ATOM 1488 C CA . VAL A 1 201 ? 7.671 2.689 -8.340 1.00 80.56 201 VAL A CA 1
ATOM 1489 C C . VAL A 1 201 ? 7.698 3.821 -9.366 1.00 80.56 201 VAL A C 1
ATOM 1491 O O . VAL A 1 201 ? 7.331 4.943 -9.035 1.00 80.56 201 VAL A O 1
ATOM 1494 N N . ASP A 1 202 ? 8.044 3.542 -10.624 1.00 75.94 202 ASP A N 1
ATOM 1495 C CA . ASP A 1 202 ? 7.880 4.518 -11.712 1.00 75.94 202 ASP A CA 1
ATOM 1496 C C . ASP A 1 202 ? 6.404 4.787 -12.025 1.00 75.94 202 ASP A C 1
ATOM 1498 O O . ASP A 1 202 ? 6.081 5.814 -12.628 1.00 75.94 202 ASP A O 1
ATOM 1502 N N . CYS A 1 203 ? 5.530 3.846 -11.653 1.00 78.19 203 CYS A N 1
ATOM 1503 C CA . CYS A 1 203 ? 4.086 3.916 -11.854 1.00 78.19 203 CYS A CA 1
ATOM 1504 C C . CYS A 1 203 ? 3.291 3.715 -10.564 1.00 78.19 203 CYS A C 1
ATOM 1506 O O . CYS A 1 203 ? 2.193 4.247 -10.478 1.00 78.19 203 CYS A O 1
ATOM 1508 N N . HIS A 1 204 ? 3.803 2.982 -9.573 1.00 84.44 204 HIS A N 1
ATOM 1509 C CA . HIS A 1 204 ? 3.125 2.770 -8.294 1.00 84.44 204 HIS A CA 1
ATOM 1510 C C . HIS A 1 204 ? 3.725 3.624 -7.174 1.00 84.44 204 HIS A C 1
ATOM 1512 O O . HIS A 1 204 ? 4.925 3.883 -7.130 1.00 84.44 204 HIS A O 1
ATOM 1518 N N . ILE A 1 205 ? 2.898 4.050 -6.226 1.00 84.94 205 ILE A N 1
ATOM 1519 C CA . ILE A 1 205 ? 3.366 4.760 -5.034 1.00 84.94 205 ILE A CA 1
ATOM 1520 C C . ILE A 1 205 ? 4.272 3.863 -4.187 1.00 84.94 205 ILE A C 1
ATOM 1522 O O . ILE A 1 205 ? 4.059 2.656 -4.051 1.00 84.94 205 ILE A O 1
ATOM 1526 N N . ARG A 1 206 ? 5.287 4.467 -3.567 1.00 83.62 206 ARG A N 1
ATOM 1527 C CA . ARG A 1 206 ? 6.240 3.746 -2.712 1.00 83.62 206 ARG A CA 1
ATOM 1528 C C . ARG A 1 206 ? 5.610 3.192 -1.434 1.00 83.62 206 ARG A C 1
ATOM 1530 O O . ARG A 1 206 ? 6.088 2.180 -0.930 1.00 83.62 206 ARG A O 1
ATOM 1537 N N . VAL A 1 207 ? 4.584 3.848 -0.898 1.00 87.94 207 VAL A N 1
ATOM 1538 C CA . VAL A 1 207 ? 3.892 3.440 0.331 1.00 87.94 207 VAL A CA 1
ATOM 1539 C C . VAL A 1 207 ? 2.524 2.881 -0.061 1.00 87.94 207 VAL A C 1
ATOM 1541 O O . VAL A 1 207 ? 1.617 3.662 -0.337 1.00 87.94 207 VAL A O 1
ATOM 1544 N N . PRO A 1 208 ? 2.360 1.550 -0.154 1.00 90.19 208 PRO A N 1
ATOM 1545 C CA . PRO A 1 208 ? 1.179 0.946 -0.752 1.00 90.19 208 PRO A CA 1
ATOM 1546 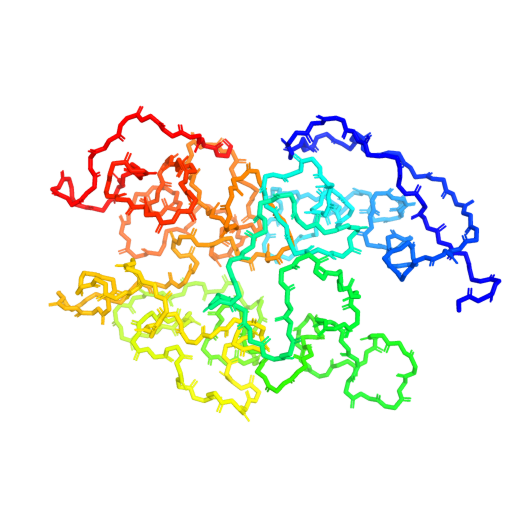C C . PRO A 1 208 ? 0.071 0.786 0.298 1.00 90.19 208 PRO A C 1
ATOM 1548 O O . PRO A 1 208 ? -0.353 -0.324 0.592 1.00 90.19 208 PRO A O 1
ATOM 1551 N N . HIS A 1 209 ? -0.356 1.878 0.926 1.00 92.38 209 HIS A N 1
ATOM 1552 C CA . HIS A 1 209 ? -1.496 1.870 1.846 1.00 92.38 209 HIS A CA 1
ATOM 1553 C C . HIS A 1 209 ? -2.762 2.269 1.099 1.00 92.38 209 HIS A C 1
ATOM 1555 O O . HIS A 1 209 ? -3.625 1.427 0.867 1.00 92.38 209 HIS A O 1
ATOM 1561 N N . GLY A 1 210 ? -2.802 3.510 0.621 1.00 89.94 210 GLY A N 1
ATOM 1562 C CA . GLY A 1 210 ? -3.815 4.015 -0.293 1.00 89.94 210 GLY A CA 1
ATOM 1563 C C . GLY A 1 210 ? -3.316 5.216 -1.068 1.00 89.94 210 GLY A C 1
ATOM 1564 O O . GLY A 1 210 ? -2.174 5.637 -0.901 1.00 89.94 210 GLY A O 1
ATOM 1565 N N . GLY A 1 211 ? -4.146 5.743 -1.958 1.00 85.75 211 GLY A N 1
ATOM 1566 C CA . GLY A 1 211 ? -3.778 6.883 -2.775 1.00 85.75 211 GLY A CA 1
ATOM 1567 C C . GLY A 1 211 ? -4.952 7.602 -3.411 1.00 85.75 211 GLY A C 1
ATOM 1568 O O . GLY A 1 211 ? -6.051 7.060 -3.541 1.00 85.75 211 GLY A O 1
ATOM 1569 N N . LYS A 1 212 ? -4.672 8.830 -3.860 1.00 85.75 212 LYS A N 1
ATOM 1570 C CA . LYS A 1 212 ? -5.633 9.687 -4.560 1.00 85.75 212 LYS A CA 1
ATOM 1571 C C . LYS A 1 212 ? -6.085 9.107 -5.891 1.00 85.75 212 LYS A C 1
ATOM 1573 O O . LYS A 1 212 ? -7.202 9.368 -6.327 1.00 85.75 212 LYS A O 1
ATOM 1578 N N . LEU A 1 213 ? -5.197 8.367 -6.546 1.00 84.56 213 LEU A N 1
ATOM 1579 C CA . LEU A 1 213 ? -5.449 7.677 -7.804 1.00 84.56 213 LEU A CA 1
ATOM 1580 C C . LEU A 1 213 ? -5.708 6.202 -7.542 1.00 84.56 213 LEU A C 1
ATOM 1582 O O . LEU A 1 213 ? -5.313 5.657 -6.514 1.00 84.56 213 LEU A 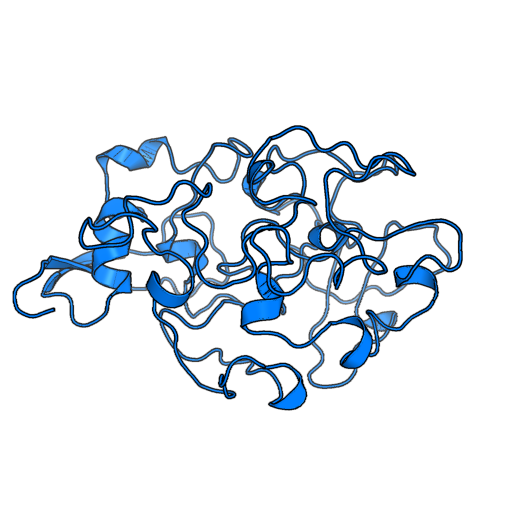O 1
ATOM 1586 N N . GLU A 1 214 ? -6.345 5.537 -8.490 1.00 84.31 214 GLU A N 1
ATOM 1587 C CA . GLU A 1 214 ? -6.594 4.107 -8.395 1.00 84.31 214 GLU A CA 1
ATOM 1588 C C . GLU A 1 214 ? -5.339 3.253 -8.607 1.00 84.31 214 GLU A C 1
ATOM 1590 O O . GLU A 1 214 ? -4.315 3.727 -9.101 1.00 84.31 214 GLU A O 1
ATOM 1595 N N . ARG A 1 215 ? -5.437 1.956 -8.270 1.00 84.12 215 ARG A N 1
ATOM 1596 C CA . ARG A 1 215 ? -4.368 0.951 -8.444 1.00 84.12 215 ARG A CA 1
ATOM 1597 C C . ARG A 1 215 ? -3.031 1.368 -7.814 1.00 84.12 215 ARG A C 1
ATOM 1599 O O . ARG A 1 215 ? -1.972 0.908 -8.245 1.00 84.12 215 ARG A O 1
ATOM 1606 N N . LEU A 1 216 ? -3.089 2.226 -6.791 1.00 89.31 216 LEU A N 1
ATOM 1607 C CA . LEU A 1 216 ? -1.934 2.783 -6.096 1.00 89.31 216 LEU A CA 1
ATOM 1608 C C . LEU A 1 216 ? -0.951 3.458 -7.068 1.00 89.31 216 LEU A C 1
ATOM 1610 O O . LEU A 1 216 ? 0.260 3.324 -6.914 1.00 89.31 216 LEU A O 1
ATOM 1614 N N . ILE A 1 217 ? -1.456 4.141 -8.102 1.00 84.62 217 ILE A N 1
ATOM 1615 C CA . ILE A 1 217 ? -0.622 4.760 -9.139 1.00 84.62 217 ILE A CA 1
ATOM 1616 C C . ILE A 1 217 ? -0.092 6.131 -8.711 1.00 84.62 217 ILE A C 1
ATOM 1618 O O . ILE A 1 217 ? -0.826 6.965 -8.186 1.00 84.62 217 ILE A O 1
ATOM 1622 N N . CYS A 1 218 ? 1.186 6.397 -8.984 1.00 78.44 218 CYS A N 1
ATOM 1623 C CA . CYS A 1 218 ? 1.816 7.705 -8.849 1.00 78.44 218 CYS A CA 1
ATOM 1624 C C . CYS A 1 218 ? 1.749 8.461 -10.197 1.00 78.44 218 CYS A C 1
ATOM 1626 O O . CYS A 1 218 ? 2.452 8.123 -11.145 1.00 78.44 218 CYS A O 1
ATOM 1628 N N . ALA A 1 219 ? 0.884 9.482 -10.305 1.00 74.25 219 ALA A N 1
ATOM 1629 C CA . ALA A 1 219 ? 0.812 10.350 -11.490 1.00 74.25 219 ALA A CA 1
ATOM 1630 C C . ALA A 1 219 ? 0.937 11.837 -11.114 1.00 74.25 219 ALA A C 1
ATOM 1632 O O . ALA A 1 219 ? -0.018 12.474 -10.664 1.00 74.25 219 ALA A O 1
ATOM 1633 N N . ASP A 1 220 ? 2.139 12.383 -11.242 1.00 67.19 220 ASP A N 1
ATOM 1634 C CA . ASP A 1 220 ? 2.481 13.670 -10.651 1.00 67.19 220 ASP A CA 1
ATOM 1635 C C . ASP A 1 220 ? 2.268 14.840 -11.620 1.00 67.19 220 ASP A C 1
ATOM 1637 O O . ASP A 1 220 ? 3.040 15.055 -12.554 1.00 67.19 220 ASP A O 1
ATOM 1641 N N . GLY A 1 221 ? 1.209 15.611 -11.365 1.00 62.81 221 GLY A N 1
ATOM 1642 C CA . GLY A 1 221 ? 0.970 16.929 -11.955 1.00 62.81 221 GLY A CA 1
ATOM 1643 C C . GLY A 1 221 ? 1.342 18.097 -11.028 1.00 62.81 221 GLY A C 1
ATOM 1644 O O . GLY A 1 221 ? 1.021 19.233 -11.370 1.00 62.81 221 GLY A O 1
ATOM 1645 N N . GLY A 1 222 ? 1.979 17.836 -9.874 1.00 59.88 222 GLY A N 1
ATOM 1646 C CA . GLY A 1 222 ? 2.369 18.839 -8.874 1.00 59.88 222 GLY A CA 1
ATOM 1647 C C . GLY A 1 222 ? 1.735 18.689 -7.482 1.00 59.88 222 GLY A C 1
ATOM 1648 O O . GLY A 1 222 ? 1.477 19.704 -6.841 1.00 59.88 222 GLY A O 1
ATOM 1649 N N . GLY A 1 223 ? 1.471 17.469 -6.999 1.00 71.94 223 GLY A N 1
ATOM 1650 C CA . GLY A 1 223 ? 0.705 17.273 -5.750 1.00 71.94 223 GLY A CA 1
ATOM 1651 C C . GLY A 1 223 ? 0.921 15.956 -5.001 1.00 71.94 223 GLY A C 1
ATOM 1652 O O . GLY A 1 223 ? 0.347 15.756 -3.931 1.00 71.94 223 GLY A O 1
ATOM 1653 N N . LEU A 1 224 ? 1.754 15.050 -5.523 1.00 77.56 224 LEU A N 1
ATOM 1654 C CA . LEU A 1 224 ? 2.056 13.790 -4.845 1.00 77.56 224 LEU A CA 1
ATOM 1655 C C . LEU A 1 224 ? 2.823 14.069 -3.531 1.00 77.56 224 LEU A C 1
ATOM 1657 O O . LEU A 1 224 ? 3.778 14.848 -3.541 1.00 77.56 224 LEU A O 1
ATOM 1661 N N . PRO A 1 225 ? 2.485 13.426 -2.397 1.00 80.19 225 PRO A N 1
ATOM 1662 C CA . PRO A 1 225 ? 3.312 13.507 -1.196 1.00 80.19 225 PRO A CA 1
ATOM 1663 C C . PRO A 1 225 ? 4.756 13.067 -1.456 1.00 80.19 225 PRO A C 1
ATOM 1665 O O . PRO A 1 225 ? 4.992 12.017 -2.054 1.00 80.19 225 PRO A O 1
ATOM 1668 N N . ALA A 1 226 ? 5.738 13.807 -0.936 1.00 76.94 226 ALA A N 1
ATOM 1669 C CA . ALA A 1 226 ? 7.166 13.533 -1.113 1.00 76.94 226 ALA A CA 1
ATOM 1670 C C . ALA A 1 226 ? 7.529 12.072 -0.789 1.00 76.94 226 ALA A C 1
ATOM 1672 O O . ALA A 1 226 ? 8.232 11.420 -1.563 1.00 76.94 226 ALA A O 1
ATOM 1673 N N . ARG A 1 227 ? 6.973 11.515 0.298 1.00 79.25 227 ARG A N 1
ATOM 1674 C CA . ARG A 1 227 ? 7.223 10.124 0.728 1.00 79.25 227 ARG A CA 1
ATOM 1675 C C . ARG A 1 227 ? 6.680 9.047 -0.223 1.00 79.25 227 ARG A C 1
ATOM 1677 O O . ARG A 1 227 ? 7.099 7.895 -0.127 1.00 79.25 227 ARG A O 1
ATOM 1684 N N . TYR A 1 228 ? 5.785 9.413 -1.141 1.00 81.94 228 TYR A N 1
ATOM 1685 C CA . TYR A 1 228 ? 5.149 8.502 -2.097 1.00 81.94 228 TYR A CA 1
ATOM 1686 C C . TYR A 1 228 ? 5.951 8.378 -3.397 1.00 81.94 228 TYR A C 1
ATOM 1688 O O . TYR A 1 228 ? 5.761 7.406 -4.131 1.00 81.94 228 TYR A O 1
ATOM 1696 N N . TYR A 1 229 ? 6.883 9.305 -3.650 1.00 76.88 229 TYR A N 1
ATOM 1697 C CA . TYR A 1 229 ? 7.852 9.187 -4.739 1.00 76.88 229 TYR A CA 1
ATOM 1698 C C . TYR A 1 229 ? 8.800 8.000 -4.513 1.00 76.88 229 TYR A C 1
ATOM 1700 O O . TYR A 1 229 ? 9.028 7.594 -3.368 1.00 76.88 229 TYR A O 1
ATOM 1708 N N . PRO A 1 230 ? 9.434 7.479 -5.577 1.00 72.75 230 PRO A N 1
ATOM 1709 C CA . PRO A 1 230 ? 10.382 6.370 -5.473 1.00 72.75 230 PRO A CA 1
ATOM 1710 C C . PRO A 1 230 ? 11.497 6.576 -4.441 1.00 72.75 230 PRO A C 1
ATOM 1712 O O . PRO A 1 230 ? 11.750 5.709 -3.599 1.00 72.75 230 PRO A O 1
ATOM 1715 N N . ASN A 1 231 ? 12.143 7.745 -4.460 1.00 69.19 231 ASN A N 1
ATOM 1716 C CA . ASN A 1 231 ? 13.183 8.116 -3.496 1.00 69.19 231 ASN A CA 1
ATOM 1717 C C . ASN A 1 231 ? 12.599 8.463 -2.113 1.00 69.19 231 ASN A C 1
ATOM 1719 O O . ASN A 1 231 ? 13.312 8.489 -1.112 1.00 69.19 231 ASN A O 1
ATOM 1723 N N . GLY A 1 232 ? 11.285 8.692 -2.057 1.00 73.56 232 GLY A N 1
ATOM 1724 C CA . GLY A 1 232 ? 10.502 9.230 -0.953 1.00 73.56 232 GLY A CA 1
ATOM 1725 C C . GLY A 1 232 ? 10.915 10.607 -0.476 1.00 73.56 232 GLY A C 1
ATOM 1726 O O . GLY A 1 232 ? 10.318 11.052 0.478 1.00 73.56 232 GLY A O 1
ATOM 1727 N N . ALA A 1 233 ? 11.897 11.284 -1.061 1.00 71.19 233 ALA A N 1
ATOM 1728 C CA . ALA A 1 233 ? 12.317 12.625 -0.649 1.00 71.19 233 ALA A CA 1
ATOM 1729 C C . ALA A 1 233 ? 11.604 13.738 -1.440 1.00 71.19 233 ALA A C 1
ATOM 1731 O O . ALA A 1 233 ? 11.928 14.911 -1.278 1.00 71.19 233 ALA A O 1
ATOM 1732 N N . GLY A 1 234 ? 10.648 13.374 -2.303 1.00 66.94 234 GLY A N 1
ATOM 1733 C CA . GLY A 1 234 ? 10.205 14.237 -3.393 1.00 66.94 234 GLY A CA 1
ATOM 1734 C C . GLY A 1 234 ? 11.318 14.423 -4.434 1.00 66.94 234 GLY A C 1
ATOM 1735 O O . GLY A 1 234 ? 12.480 14.088 -4.208 1.00 66.94 234 GLY A O 1
ATOM 1736 N N . GLY A 1 235 ? 10.981 14.936 -5.612 1.00 56.12 235 GLY A N 1
ATOM 1737 C CA . GLY A 1 235 ? 11.969 15.584 -6.485 1.00 56.12 235 GLY A CA 1
ATOM 1738 C C . GLY A 1 235 ? 12.985 14.748 -7.296 1.00 56.12 235 GLY A C 1
ATOM 1739 O O . GLY A 1 235 ? 13.507 15.324 -8.244 1.00 56.12 235 GLY A O 1
ATOM 1740 N N . ASP A 1 236 ? 13.222 13.446 -7.076 1.00 49.59 236 ASP A N 1
ATOM 1741 C CA . ASP A 1 236 ? 14.018 12.594 -8.003 1.00 49.59 236 ASP A CA 1
ATOM 1742 C C . ASP A 1 236 ? 13.186 11.386 -8.469 1.00 49.59 236 ASP A C 1
ATOM 1744 O O . ASP A 1 236 ? 12.726 10.588 -7.652 1.00 49.59 236 ASP A O 1
ATOM 1748 N N . LYS A 1 237 ? 12.780 11.278 -9.745 1.00 57.25 237 LYS A N 1
ATOM 1749 C CA . LYS A 1 237 ? 13.539 11.096 -11.005 1.00 57.25 237 LYS A CA 1
ATOM 1750 C C . LYS A 1 237 ? 14.277 9.762 -11.068 1.00 57.25 237 LYS A C 1
ATOM 1752 O O . LYS A 1 237 ? 15.502 9.703 -11.008 1.00 57.25 237 LYS A O 1
ATOM 1757 N N . ILE A 1 238 ? 13.535 8.684 -11.308 1.00 50.03 238 ILE A N 1
ATOM 1758 C CA . ILE A 1 238 ? 14.146 7.452 -11.799 1.00 50.03 238 ILE A CA 1
ATOM 1759 C C . ILE A 1 238 ? 14.627 7.697 -13.247 1.00 50.03 238 ILE A C 1
ATOM 1761 O O . ILE A 1 238 ? 13.904 7.613 -14.234 1.00 50.03 238 ILE A O 1
ATOM 1765 N N . ALA A 1 239 ? 15.887 8.116 -13.341 1.00 40.97 239 ALA A N 1
ATOM 1766 C CA . ALA A 1 239 ? 16.781 8.026 -14.493 1.00 40.97 239 ALA A CA 1
ATOM 1767 C C . ALA A 1 239 ? 16.499 8.819 -15.790 1.00 40.97 239 ALA A C 1
ATOM 1769 O O . ALA A 1 239 ? 17.218 8.582 -16.760 1.00 40.97 239 ALA A O 1
ATOM 1770 N N . ARG A 1 240 ? 15.570 9.790 -15.866 1.00 45.91 240 ARG A N 1
ATOM 1771 C CA . ARG A 1 240 ? 15.418 10.627 -17.092 1.00 45.91 240 ARG A CA 1
ATOM 1772 C C . ARG A 1 240 ? 15.022 12.102 -16.900 1.00 45.91 240 ARG A C 1
ATOM 1774 O O . ARG A 1 240 ? 14.183 12.620 -17.628 1.00 45.91 240 ARG A O 1
ATOM 1781 N N . GLY A 1 241 ? 15.661 12.816 -15.971 1.00 36.91 241 GLY A N 1
ATOM 1782 C CA . GLY A 1 241 ? 15.808 14.286 -16.038 1.00 36.91 241 GLY A CA 1
ATOM 1783 C C . GLY A 1 241 ? 14.547 15.167 -15.933 1.00 36.91 241 GLY A C 1
ATOM 1784 O O . GLY A 1 241 ? 14.688 16.362 -15.678 1.00 36.91 241 GLY A O 1
ATOM 1785 N N . THR A 1 242 ? 13.337 14.620 -16.015 1.00 36.16 242 THR A N 1
ATOM 1786 C CA . THR A 1 242 ? 12.066 15.364 -15.994 1.00 36.16 242 THR A CA 1
ATOM 1787 C C . THR A 1 242 ? 11.334 15.076 -14.675 1.00 36.16 242 THR A C 1
ATOM 1789 O O . THR A 1 242 ? 11.374 13.927 -14.240 1.00 36.16 242 THR A O 1
ATOM 1792 N N . PRO A 1 243 ? 10.760 16.076 -13.974 1.00 31.94 243 PRO A N 1
ATOM 1793 C CA . PRO A 1 243 ? 10.186 15.892 -12.634 1.00 31.94 243 PRO A CA 1
ATOM 1794 C C . PRO A 1 243 ? 8.901 15.049 -12.660 1.00 31.94 243 PRO A C 1
ATOM 1796 O O . PRO A 1 243 ? 8.116 15.188 -13.593 1.00 31.94 243 PRO A O 1
ATOM 1799 N N . GLY A 1 244 ? 8.673 14.242 -11.619 1.00 36.72 244 GLY A N 1
ATOM 1800 C CA . GLY A 1 244 ? 7.428 13.488 -11.413 1.00 36.72 244 GLY A CA 1
ATOM 1801 C C . GLY A 1 244 ? 7.549 11.983 -11.659 1.00 36.72 244 GLY A C 1
ATOM 1802 O O . GLY A 1 244 ? 8.514 11.520 -12.267 1.00 36.72 244 GLY A O 1
ATOM 1803 N N . GLY A 1 245 ? 6.572 11.199 -11.183 1.00 46.41 245 GLY A N 1
ATOM 1804 C CA . GLY A 1 245 ? 6.354 9.839 -11.691 1.00 46.41 245 GLY A CA 1
ATOM 1805 C C . GLY A 1 245 ? 6.297 9.866 -13.222 1.00 46.41 245 GLY A C 1
ATOM 1806 O O . GLY A 1 245 ? 5.994 10.899 -13.816 1.00 46.41 245 GLY A O 1
ATOM 1807 N N . SER A 1 246 ? 6.599 8.759 -13.901 1.00 52.84 246 SER A N 1
ATOM 1808 C CA . SER A 1 246 ? 6.641 8.770 -15.380 1.00 52.84 246 SER A CA 1
ATOM 1809 C C . SER A 1 246 ? 5.299 9.180 -16.021 1.00 52.84 246 SER A C 1
ATOM 1811 O O . SER A 1 246 ? 5.238 9.503 -17.215 1.00 52.84 246 SER A O 1
ATOM 1813 N N . LEU A 1 247 ? 4.233 9.164 -15.214 1.00 67.56 247 LEU A N 1
ATOM 1814 C CA . LEU A 1 247 ? 2.875 9.580 -15.512 1.00 67.56 247 LEU A CA 1
ATOM 1815 C C . LEU A 1 247 ? 2.588 10.953 -14.893 1.00 67.56 247 LEU A C 1
ATOM 1817 O O . LEU A 1 247 ? 2.884 11.186 -13.726 1.00 67.56 247 LEU A O 1
ATOM 1821 N N . THR A 1 248 ? 1.940 11.840 -15.643 1.00 67.88 248 THR A N 1
ATOM 1822 C CA . THR A 1 248 ? 1.406 13.109 -15.107 1.00 67.88 248 THR A CA 1
ATOM 1823 C C . THR A 1 248 ? -0.081 13.012 -14.774 1.00 67.88 248 THR A C 1
ATOM 1825 O O . THR A 1 248 ? -0.586 13.756 -13.936 1.00 67.88 248 THR A O 1
ATOM 1828 N N . LYS A 1 249 ? -0.792 12.084 -15.428 1.00 71.19 249 LYS A N 1
ATOM 1829 C CA . LYS A 1 249 ? -2.218 11.803 -15.229 1.00 71.19 249 LYS A CA 1
ATOM 1830 C C . LYS A 1 249 ? -2.527 10.325 -15.472 1.00 71.19 249 LYS A C 1
ATOM 1832 O O . LYS A 1 249 ? -1.869 9.687 -16.300 1.00 71.19 249 LYS A O 1
ATOM 1837 N N . PHE A 1 250 ? -3.563 9.820 -14.803 1.00 77.19 250 PHE A N 1
ATOM 1838 C CA . PHE A 1 250 ? -4.077 8.457 -14.960 1.00 77.19 250 PHE A CA 1
ATOM 1839 C C . PHE A 1 250 ? -5.611 8.425 -14.978 1.00 77.19 250 PHE A C 1
ATOM 1841 O O . PHE A 1 250 ? -6.254 9.214 -14.285 1.00 77.19 250 PHE A O 1
ATOM 1848 N N . ARG A 1 251 ? -6.203 7.526 -15.766 1.00 74.06 251 ARG A N 1
ATOM 1849 C CA . ARG A 1 251 ? -7.652 7.315 -15.873 1.00 74.06 251 ARG A CA 1
ATOM 1850 C C . ARG A 1 251 ? -8.023 5.885 -15.468 1.00 74.06 251 ARG A C 1
ATOM 1852 O O . ARG A 1 251 ? -7.359 4.934 -15.867 1.00 74.06 251 ARG A O 1
ATOM 1859 N N . TYR A 1 252 ? -9.128 5.739 -14.736 1.00 72.19 252 TYR A N 1
ATOM 1860 C CA . TYR A 1 252 ? -9.711 4.437 -14.405 1.00 72.19 252 TYR A CA 1
ATOM 1861 C C . TYR A 1 252 ? -10.224 3.677 -15.633 1.00 72.19 252 TYR A C 1
ATOM 1863 O O . TYR A 1 252 ? -10.973 4.236 -16.433 1.00 72.19 252 TYR A O 1
ATOM 1871 N N . GLN A 1 253 ? -9.916 2.379 -15.702 1.00 65.50 253 GLN A N 1
ATOM 1872 C CA . GLN A 1 253 ? -10.634 1.379 -16.491 1.00 65.50 253 GLN A CA 1
ATOM 1873 C C . GLN A 1 253 ? -10.779 0.069 -15.702 1.00 65.50 253 GLN A C 1
ATOM 1875 O O . GLN A 1 253 ? -9.864 -0.358 -15.001 1.00 65.50 253 GLN A O 1
ATOM 1880 N N . VAL A 1 254 ? -11.912 -0.622 -15.845 1.00 57.09 254 VAL A N 1
ATOM 1881 C CA . VAL A 1 254 ? -12.204 -1.839 -15.062 1.00 57.09 254 VAL A CA 1
ATOM 1882 C C . VAL A 1 254 ? -11.354 -3.031 -15.528 1.00 57.09 254 VAL A C 1
ATOM 1884 O O . VAL A 1 254 ? -10.735 -3.714 -14.712 1.00 57.09 254 VAL A O 1
ATOM 1887 N N . THR A 1 255 ? -11.281 -3.274 -16.840 1.00 58.97 255 THR A N 1
ATOM 1888 C CA . THR A 1 255 ? -10.714 -4.523 -17.391 1.00 58.97 255 THR A CA 1
ATOM 1889 C C . THR A 1 255 ? -9.698 -4.326 -18.510 1.00 58.97 255 THR A C 1
ATOM 1891 O O . THR A 1 255 ? -8.966 -5.259 -18.831 1.00 58.97 255 THR A O 1
ATOM 1894 N N . THR A 1 256 ? -9.607 -3.126 -19.088 1.00 63.09 256 THR A N 1
ATOM 1895 C CA . THR A 1 256 ? -8.684 -2.841 -20.192 1.00 63.09 256 THR A CA 1
ATOM 1896 C C . THR A 1 256 ? -8.200 -1.408 -20.086 1.00 63.09 256 THR A C 1
ATOM 1898 O O . THR A 1 256 ? -8.884 -0.490 -20.519 1.00 63.09 256 THR A O 1
ATOM 1901 N N . TYR A 1 257 ? -7.021 -1.215 -19.506 1.00 65.75 257 TYR A N 1
ATOM 1902 C CA . TYR A 1 257 ? -6.325 0.049 -19.705 1.00 65.75 257 TYR A CA 1
ATOM 1903 C C . TYR A 1 257 ? -5.732 0.047 -21.119 1.00 65.75 257 TYR A C 1
ATOM 1905 O O . TYR A 1 257 ? -5.549 -1.007 -21.740 1.00 65.75 257 TYR A O 1
ATOM 1913 N N . THR A 1 258 ? -5.411 1.223 -21.626 1.00 64.88 258 THR A N 1
ATOM 1914 C CA . THR A 1 258 ? -4.752 1.487 -22.904 1.00 64.88 258 THR A CA 1
ATOM 1915 C C . THR A 1 258 ? -3.765 2.638 -22.724 1.00 64.88 258 THR A C 1
ATOM 1917 O O . THR A 1 258 ? -3.727 3.298 -21.686 1.00 64.88 258 THR A O 1
ATOM 1920 N N . THR A 1 259 ? -2.979 2.944 -23.755 1.00 63.09 259 THR A N 1
ATOM 1921 C CA . THR A 1 259 ? -2.152 4.162 -23.758 1.00 63.09 259 THR A CA 1
ATOM 1922 C C . THR A 1 259 ? -2.989 5.446 -23.639 1.00 63.09 259 THR A C 1
ATOM 1924 O O . THR A 1 259 ? -2.447 6.480 -23.257 1.00 63.09 259 THR A O 1
ATOM 1927 N N . ALA A 1 260 ? -4.300 5.381 -23.914 1.00 63.44 260 ALA A N 1
ATOM 1928 C CA . ALA A 1 260 ? -5.237 6.490 -23.761 1.00 63.44 260 ALA A CA 1
ATOM 1929 C C . ALA A 1 260 ? -5.682 6.751 -22.309 1.00 63.44 260 ALA A C 1
ATOM 1931 O O . ALA A 1 260 ? -6.370 7.738 -22.042 1.00 63.44 260 ALA A O 1
ATOM 1932 N N . ASP A 1 261 ? -5.297 5.879 -21.376 1.00 68.25 261 ASP A N 1
ATOM 1933 C CA . ASP A 1 261 ? -5.595 6.030 -19.950 1.00 68.25 261 ASP A CA 1
ATOM 1934 C C . ASP A 1 261 ? -4.423 6.657 -19.172 1.00 68.25 261 ASP A C 1
ATOM 1936 O O . ASP A 1 261 ? -4.528 6.905 -17.971 1.00 68.25 261 ASP A O 1
ATOM 1940 N N . CYS A 1 262 ? -3.320 6.965 -19.865 1.00 66.19 262 CYS A N 1
ATOM 1941 C CA . CYS A 1 262 ? -2.085 7.505 -19.302 1.00 66.19 262 CYS A CA 1
ATOM 1942 C C . CYS A 1 262 ? -1.591 8.725 -20.097 1.00 66.19 262 CYS A C 1
ATOM 1944 O O . CYS A 1 262 ? -1.589 8.725 -21.331 1.00 66.19 262 CYS A O 1
ATOM 1946 N N . THR A 1 263 ? -1.057 9.731 -19.403 1.00 61.66 263 THR A N 1
ATOM 1947 C CA . THR A 1 263 ? -0.272 10.817 -20.020 1.00 61.66 263 THR A CA 1
ATOM 1948 C C . THR A 1 263 ? 1.192 10.664 -19.603 1.00 61.66 263 THR A C 1
ATOM 1950 O O . THR A 1 263 ? 1.472 10.701 -18.404 1.00 61.66 263 THR A O 1
ATOM 1953 N N . SER A 1 264 ? 2.128 10.468 -20.550 1.00 54.19 264 SER A N 1
ATOM 1954 C CA . SER A 1 264 ? 3.551 10.250 -20.215 1.00 54.19 264 SER A CA 1
ATOM 1955 C C . SER A 1 264 ? 4.475 11.440 -20.452 1.00 54.19 264 SER A C 1
ATOM 1957 O O . SER A 1 264 ? 4.307 12.210 -21.397 1.00 54.19 264 SER A O 1
ATOM 1959 N N . GLY A 1 265 ? 5.532 11.459 -19.631 1.00 48.88 265 GLY A N 1
ATOM 1960 C CA . GLY A 1 265 ? 6.849 12.043 -19.891 1.00 48.88 265 GLY A CA 1
ATOM 1961 C C . GLY A 1 265 ? 7.928 10.979 -20.177 1.00 48.88 265 GLY A C 1
ATOM 1962 O O . GLY A 1 265 ? 9.053 11.101 -19.703 1.00 48.88 265 GLY A O 1
ATOM 1963 N N . CYS A 1 266 ? 7.623 9.928 -20.949 1.00 45.03 266 CYS A N 1
ATOM 1964 C CA . CYS A 1 266 ? 8.613 8.971 -21.470 1.00 45.03 266 CYS A CA 1
ATOM 1965 C C . CYS A 1 266 ? 8.606 9.037 -22.999 1.00 45.03 266 CYS A C 1
ATOM 1967 O O . CYS A 1 266 ? 7.654 8.559 -23.601 1.00 45.03 266 CYS A O 1
ATOM 1969 N N . THR A 1 267 ? 9.634 9.679 -23.583 1.00 41.53 267 THR A N 1
ATOM 1970 C CA . THR A 1 267 ? 9.841 9.986 -25.020 1.00 41.53 267 THR A CA 1
ATOM 1971 C C . THR A 1 267 ? 8.545 10.060 -25.828 1.00 41.53 267 THR A C 1
ATOM 1973 O O . THR A 1 267 ? 8.032 9.018 -26.216 1.00 41.53 267 THR A O 1
ATOM 1976 N N . ALA A 1 268 ? 8.079 11.288 -26.080 1.00 40.53 268 ALA A N 1
ATOM 1977 C CA . ALA A 1 268 ? 6.877 11.792 -26.774 1.00 40.53 268 ALA A CA 1
ATOM 1978 C C . ALA A 1 268 ? 6.053 10.911 -27.760 1.00 40.53 268 ALA A C 1
ATOM 1980 O O . ALA A 1 268 ? 4.969 11.324 -28.154 1.00 40.53 268 ALA A O 1
ATOM 1981 N N . ALA A 1 269 ? 6.502 9.726 -28.164 1.00 43.44 269 ALA A N 1
ATOM 1982 C CA . ALA A 1 269 ? 5.842 8.816 -29.089 1.00 43.44 269 ALA A CA 1
ATOM 1983 C C . ALA A 1 269 ? 5.046 7.652 -28.449 1.00 43.44 269 ALA A C 1
ATOM 1985 O O . ALA A 1 269 ? 4.325 6.989 -29.187 1.00 43.44 269 ALA A O 1
ATOM 1986 N N . ILE A 1 270 ? 5.155 7.354 -27.138 1.00 49.16 270 ILE A N 1
ATOM 1987 C CA . ILE A 1 270 ? 4.648 6.063 -26.596 1.00 49.16 270 ILE A CA 1
ATOM 1988 C C . ILE A 1 270 ? 3.364 6.169 -25.741 1.00 49.16 270 ILE A C 1
ATOM 1990 O O . ILE A 1 270 ? 2.546 5.252 -25.793 1.00 49.16 270 ILE A O 1
ATOM 1994 N N . HIS A 1 271 ? 3.085 7.281 -25.047 1.00 50.94 271 HIS A N 1
ATOM 1995 C CA . HIS A 1 271 ? 1.775 7.493 -24.398 1.00 50.94 271 HIS A CA 1
ATOM 1996 C C . HIS A 1 271 ? 1.318 8.953 -24.523 1.00 50.94 271 HIS A C 1
ATOM 1998 O O . HIS A 1 271 ? 1.834 9.826 -23.818 1.00 50.94 271 HIS A O 1
ATOM 2004 N N . ASN A 1 272 ? 0.355 9.211 -25.413 1.00 47.25 272 ASN A N 1
ATOM 2005 C CA . ASN A 1 272 ? -0.241 10.529 -25.622 1.00 47.25 272 ASN A CA 1
ATOM 2006 C C . ASN A 1 272 ? -1.760 10.455 -25.414 1.00 47.25 272 ASN A C 1
ATOM 2008 O O . ASN A 1 272 ? -2.477 9.935 -26.266 1.00 47.25 272 ASN A O 1
ATOM 2012 N N . SER A 1 273 ? -2.254 10.960 -24.284 1.00 51.56 273 SER A N 1
ATOM 2013 C CA . SER A 1 273 ? -3.684 11.217 -24.084 1.00 51.56 273 SER A CA 1
ATOM 2014 C C . SER A 1 273 ? -3.922 12.207 -22.945 1.00 51.56 273 SER A C 1
ATOM 2016 O O . SER A 1 273 ? -3.103 12.311 -22.038 1.00 51.56 273 SER A O 1
ATOM 2018 N N . GLY A 1 274 ? -5.009 12.983 -23.016 1.00 52.28 274 GLY A N 1
ATOM 2019 C CA . GLY A 1 274 ? -5.187 14.228 -22.253 1.00 52.28 274 GLY A CA 1
ATOM 2020 C C . GLY A 1 274 ? -6.280 14.241 -21.179 1.00 52.28 274 GLY A C 1
ATOM 2021 O O . GLY A 1 274 ? -6.707 15.327 -20.799 1.00 52.28 274 GLY A O 1
ATOM 2022 N N . LEU A 1 275 ? -6.770 13.095 -20.690 1.00 56.84 275 LEU A N 1
ATOM 2023 C CA . LEU A 1 275 ? -8.012 13.048 -19.895 1.00 56.84 275 LEU A CA 1
ATOM 2024 C C . LEU A 1 275 ? -7.946 12.168 -18.623 1.00 56.84 275 LEU A C 1
ATOM 2026 O O . LEU A 1 275 ? -8.868 11.389 -18.366 1.00 56.84 275 LEU A O 1
ATOM 2030 N N . GLY A 1 276 ? -6.874 12.290 -17.834 1.00 66.06 276 GLY A N 1
ATOM 2031 C CA . GLY A 1 276 ? -6.732 11.623 -16.529 1.00 66.06 276 GLY A CA 1
ATOM 2032 C C . GLY A 1 276 ? -6.693 12.586 -15.334 1.00 66.06 276 GLY A C 1
ATOM 2033 O O . GLY A 1 276 ? -6.573 13.803 -15.498 1.00 66.06 276 GLY A O 1
ATOM 2034 N N . THR A 1 277 ? -6.767 12.029 -14.129 1.00 70.62 277 THR A N 1
ATOM 2035 C CA . THR A 1 277 ? -6.589 12.738 -12.855 1.00 70.62 277 THR A CA 1
ATOM 2036 C C . THR A 1 277 ? -5.116 12.743 -12.448 1.00 70.62 277 THR A C 1
ATOM 2038 O O . THR A 1 277 ? -4.404 11.766 -12.690 1.00 70.62 277 THR A O 1
ATOM 2041 N N . SER A 1 278 ? -4.657 13.836 -11.837 1.00 74.31 278 SER A N 1
ATOM 2042 C CA . SER A 1 278 ? -3.359 13.910 -11.156 1.00 74.31 278 SER A CA 1
ATOM 2043 C C . SER A 1 278 ? -3.540 13.748 -9.649 1.00 74.31 278 SER A C 1
ATOM 2045 O O . SER A 1 278 ? -4.664 13.817 -9.134 1.00 74.31 278 SER A O 1
ATOM 2047 N N . TRP A 1 279 ? -2.421 13.563 -8.949 1.00 73.56 279 TRP A N 1
ATOM 2048 C CA . TRP A 1 279 ? -2.370 13.795 -7.507 1.00 73.56 279 TRP A CA 1
ATOM 2049 C C . TRP A 1 279 ? -2.712 15.242 -7.142 1.00 73.56 279 TRP A C 1
ATOM 2051 O O . TRP A 1 279 ? -2.680 16.120 -8.035 1.00 73.56 279 TRP A O 1
#

Sequence (279 aa):
LEGVKGAIPTWDTGNWDLSPGNTYTLGTATKEYEICFKCHSASNANLASTWSPAAGATAWTDVGLEFNPNNLSYHPIVQASPNALLTTQLAGGWAPGDTMYCSDCHASDSTRAGPHGSAVKWMLAGTNKAWPYYTANSNGTATADNTRGNSTYKVLGNEASFQGTNNGLFCLNCHPNPNTTGNFHSAANHRGGLGWYVACVDCHIRVPHGGKLERLICADGGGLPARYYPNGAGGDKIARGTPGGSLTKFRYQVTTYTTADCTSGCTAAIHNSGLGTSW